Protein AF-A0AAW0RKE0-F1 (afdb_monomer_lite)

Sequence (254 aa):
MTSTDDSATVDQRVCREYVSRDTPQGNPFRNLLPQAGTHPLLQITIVATSASHMSHLLRLPLCRSGHDNGGSAASGSERGQRAYRHALAAKHKALGMMRNAVVNIHPDDCGAVLASVFFLVDLELMERGRASWKAHLKGAGRILSLFQPTLASAGPLADYLSADYLIYAIMASVFMASPAFDTDSFFRPSPFSRTLKRAAAHSHICCPPDILSVLLAAATLSNTPGDSSDNEQIIAAASTLFESAHTFDVDAWA

pLDDT: mean 72.35, std 13.67, range [28.91, 94.44]

Foldseek 3Di:
DPPPVLLCLCVVPVQVLFWQDDDPPPRVVNVCSVVLVVDVLLVLLSLLLSLLVLLVLLPDPVNVPPDDPDDPNVNSNVSSVVSNVSNVVSLVVSVVVLVVCLVPPDLVCLLSSLSSLQSNLVCLVRPDDDDPSLVSLVVSVVSVLSCVVVLVVNPPSSLSSLLQNLLVVLVVLLVDLEPPDPCCSVCVPPCPLVSLVSSCNTGSVNDHSQLSVLSNQLSVLSNPPDDPVCVVVSVVSNVVSVVSVVPDDPPVVD

Radius of gyration: 20.3 Å; chains: 1; bounding box: 44×50×54 Å

Organism: NCBI:txid1069075

Secondary structure (DSSP, 8-state):
--HHHHHHHIIIIIHHHT-SS--TTT-TTTTHHHHHTT-HHHHHHHHHHHHHHHHHHHH-SGGGSS--SS--HHHHHHHHHHHHHHHHHHHHHHHHHHHHHHHS--GGGHHHHHHHHHHHHHHHHHS--TTTHHHHHHHHHHHHHHTHHHHTTSTHHHHHHHHHHHHHHHHHHHT-SS----GGGTS-STTHHHHHHHHHHH-TT---HHHHHHHHHHHHHHTS---TT-HHHHHHHHHHHHHHHHT--HHHH-

InterPro domains:
  IPR021858 Fungal transcription factor [PF11951] (23-231)

Structure (mmCIF, N/CA/C/O backbone):
data_AF-A0AAW0RKE0-F1
#
_entry.id   AF-A0AAW0RKE0-F1
#
loop_
_atom_site.group_PDB
_atom_site.id
_atom_site.type_symbol
_atom_site.label_atom_id
_atom_site.label_alt_id
_atom_site.label_comp_id
_atom_site.label_asym_id
_atom_site.label_entity_id
_atom_site.label_seq_id
_atom_site.pdbx_PDB_ins_code
_atom_site.Cartn_x
_atom_site.Cartn_y
_atom_site.Cartn_z
_atom_site.occupancy
_atom_site.B_iso_or_equiv
_atom_site.auth_seq_id
_atom_site.auth_comp_id
_atom_site.auth_asym_id
_atom_site.auth_atom_id
_atom_site.pdbx_PDB_model_num
ATOM 1 N N . MET A 1 1 ? 20.787 -13.208 -21.656 1.00 28.91 1 MET A N 1
ATOM 2 C CA . MET A 1 1 ? 19.715 -14.211 -21.445 1.00 28.91 1 MET A CA 1
ATOM 3 C C . MET A 1 1 ? 19.203 -14.170 -19.998 1.00 28.91 1 MET A C 1
ATOM 5 O O . MET A 1 1 ? 19.124 -15.202 -19.357 1.00 28.91 1 MET A O 1
ATOM 9 N N . THR A 1 2 ? 18.852 -12.992 -19.469 1.00 35.56 2 THR A N 1
ATOM 10 C CA . THR A 1 2 ? 18.399 -12.810 -18.067 1.00 35.56 2 THR A CA 1
ATOM 11 C C . THR A 1 2 ? 17.027 -12.134 -17.953 1.00 35.56 2 THR A C 1
ATOM 13 O O . THR A 1 2 ? 16.457 -12.085 -16.877 1.00 35.56 2 THR A O 1
ATOM 16 N N . SER A 1 3 ? 16.460 -11.641 -19.061 1.00 38.94 3 SER A N 1
ATOM 17 C CA . SER A 1 3 ? 15.255 -10.797 -19.036 1.00 38.94 3 SER A CA 1
ATOM 18 C C . SER A 1 3 ? 13.936 -11.556 -18.833 1.00 38.94 3 SER A C 1
ATOM 20 O O . SER A 1 3 ? 12.942 -10.942 -18.462 1.00 38.94 3 SER A O 1
ATOM 22 N N . THR A 1 4 ? 13.890 -12.859 -19.116 1.00 37.94 4 THR A N 1
ATOM 23 C CA . THR A 1 4 ? 12.648 -13.653 -19.072 1.00 37.94 4 THR A CA 1
ATOM 24 C C . THR A 1 4 ? 12.327 -14.190 -17.677 1.00 37.94 4 THR A C 1
ATOM 26 O O . THR A 1 4 ? 11.156 -14.333 -17.344 1.00 37.94 4 THR A O 1
ATOM 29 N N . ASP A 1 5 ? 13.348 -14.438 -16.854 1.00 42.97 5 ASP A N 1
ATOM 30 C CA . ASP A 1 5 ? 13.198 -15.022 -15.512 1.00 42.97 5 ASP A CA 1
ATOM 31 C C . ASP A 1 5 ? 12.756 -13.965 -14.475 1.00 42.97 5 ASP A C 1
ATOM 33 O O . ASP A 1 5 ? 11.882 -14.204 -13.636 1.00 42.97 5 ASP A O 1
ATOM 37 N N . ASP A 1 6 ? 13.267 -12.735 -14.613 1.00 47.38 6 ASP A N 1
ATOM 38 C CA . ASP A 1 6 ? 12.856 -11.586 -13.796 1.00 47.38 6 ASP A CA 1
ATOM 39 C C . ASP A 1 6 ? 11.402 -11.172 -14.092 1.00 47.38 6 ASP A C 1
ATOM 41 O O . ASP A 1 6 ? 10.630 -10.885 -13.182 1.00 47.38 6 ASP A O 1
ATOM 45 N N . SER A 1 7 ? 10.970 -11.206 -15.359 1.00 49.62 7 SER A N 1
ATOM 46 C CA . SER A 1 7 ? 9.577 -10.886 -15.711 1.00 49.62 7 SER A CA 1
ATOM 47 C C . SER A 1 7 ? 8.587 -11.930 -15.185 1.00 49.62 7 SER A C 1
ATOM 49 O O . SER A 1 7 ? 7.481 -11.572 -14.781 1.00 49.62 7 SER A O 1
ATOM 51 N N . ALA A 1 8 ? 8.968 -13.212 -15.187 1.00 51.50 8 ALA A N 1
ATOM 52 C CA . ALA A 1 8 ? 8.125 -14.298 -14.694 1.00 51.50 8 ALA A CA 1
ATOM 53 C C . ALA A 1 8 ? 7.968 -14.253 -13.167 1.00 51.50 8 ALA A C 1
ATOM 55 O O . ALA A 1 8 ? 6.880 -14.502 -12.649 1.00 51.50 8 ALA A O 1
ATOM 56 N N . THR A 1 9 ? 9.026 -13.888 -12.439 1.00 58.91 9 THR A N 1
ATOM 57 C CA . THR A 1 9 ? 8.982 -13.750 -10.976 1.00 58.91 9 THR A CA 1
ATOM 58 C C . THR A 1 9 ? 8.165 -12.542 -10.516 1.00 58.91 9 THR A C 1
ATOM 60 O O . THR A 1 9 ? 7.436 -12.662 -9.528 1.00 58.91 9 THR A O 1
ATOM 63 N N . VAL A 1 10 ? 8.205 -11.417 -11.238 1.00 58.25 10 VAL A N 1
ATOM 64 C CA . VAL A 1 10 ? 7.356 -10.249 -10.940 1.00 58.25 10 VAL A CA 1
ATOM 65 C C . VAL A 1 10 ? 5.875 -10.555 -11.206 1.00 58.25 10 VAL A C 1
ATOM 67 O O . VAL A 1 10 ? 5.047 -10.322 -10.325 1.00 58.25 10 VAL A O 1
ATOM 70 N N . ASP A 1 11 ? 5.531 -11.133 -12.363 1.00 64.44 11 ASP A N 1
ATOM 71 C CA . ASP A 1 11 ? 4.136 -11.474 -12.697 1.00 64.44 11 ASP A CA 1
ATOM 72 C C . ASP A 1 11 ? 3.543 -12.543 -11.760 1.00 64.44 11 ASP A C 1
ATOM 74 O O . ASP A 1 11 ? 2.393 -12.437 -11.331 1.00 64.44 11 ASP A O 1
ATOM 78 N N . GLN A 1 12 ? 4.323 -13.570 -11.400 1.00 64.25 12 GLN A N 1
ATOM 79 C CA . GLN A 1 12 ? 3.821 -14.684 -10.588 1.00 64.25 12 GLN A CA 1
ATOM 80 C C . GLN A 1 12 ? 3.770 -14.411 -9.085 1.00 64.25 12 GLN A C 1
ATOM 82 O O . GLN A 1 12 ? 3.053 -15.132 -8.386 1.00 64.25 12 GLN A O 1
ATOM 87 N N . ARG A 1 13 ? 4.533 -13.439 -8.571 1.00 67.81 13 ARG A N 1
ATOM 88 C CA . ARG A 1 13 ? 4.627 -13.174 -7.124 1.00 67.81 13 ARG A CA 1
ATOM 89 C C . ARG A 1 13 ? 4.207 -11.756 -6.781 1.00 67.81 13 ARG A C 1
ATOM 91 O O . ARG A 1 13 ? 3.167 -11.573 -6.163 1.00 67.81 13 ARG A O 1
ATOM 98 N N . VAL A 1 14 ? 4.944 -10.769 -7.278 1.00 66.19 14 VAL A N 1
ATOM 99 C CA . VAL A 1 14 ? 4.760 -9.360 -6.906 1.00 66.19 14 VAL A CA 1
ATOM 100 C C . VAL A 1 14 ? 3.370 -8.867 -7.304 1.00 66.19 14 VAL A C 1
ATOM 102 O O . VAL A 1 14 ? 2.637 -8.360 -6.467 1.00 66.19 14 VAL A O 1
ATOM 105 N N . CYS A 1 15 ? 2.936 -9.092 -8.548 1.00 71.06 15 CYS A N 1
ATOM 106 C CA . CYS A 1 15 ? 1.599 -8.669 -8.977 1.00 71.06 15 CYS A CA 1
ATOM 107 C C . CYS A 1 15 ? 0.467 -9.351 -8.195 1.00 71.06 15 CYS A C 1
ATOM 109 O O . CYS A 1 15 ? -0.599 -8.758 -8.045 1.00 71.06 15 CYS A O 1
ATOM 111 N N . ARG A 1 16 ? 0.672 -10.579 -7.701 1.00 71.75 16 ARG A N 1
ATOM 112 C CA . ARG A 1 16 ? -0.332 -11.306 -6.910 1.00 71.75 16 ARG A CA 1
ATOM 113 C C . ARG A 1 16 ? -0.435 -10.803 -5.479 1.00 71.75 16 ARG A C 1
ATOM 115 O O . ARG A 1 16 ? -1.525 -10.796 -4.930 1.00 71.75 16 ARG A O 1
ATOM 122 N N . GLU A 1 17 ? 0.683 -10.389 -4.896 1.00 71.19 17 GLU A N 1
ATOM 123 C CA . GLU A 1 17 ? 0.748 -9.906 -3.515 1.00 71.19 17 GLU A CA 1
ATOM 124 C C . GLU A 1 17 ? 0.044 -8.554 -3.327 1.00 71.19 17 GLU A C 1
ATOM 126 O O . GLU A 1 17 ? -0.364 -8.237 -2.217 1.00 71.19 17 GLU A O 1
ATOM 131 N N . TYR A 1 18 ? -0.167 -7.794 -4.408 1.00 67.75 18 TYR A N 1
ATOM 132 C CA . TYR A 1 18 ? -0.823 -6.481 -4.371 1.00 67.75 18 TYR A CA 1
ATOM 133 C C . TYR A 1 18 ? -2.331 -6.491 -4.638 1.00 67.75 18 TYR A C 1
ATOM 135 O O . TYR A 1 18 ? -2.949 -5.430 -4.712 1.00 67.75 18 TYR A O 1
ATOM 143 N N . VAL A 1 19 ? -2.954 -7.662 -4.781 1.00 67.81 19 VAL A N 1
ATOM 144 C CA . VAL A 1 19 ? -4.406 -7.774 -4.976 1.00 67.81 19 VAL A CA 1
ATOM 145 C C . VAL A 1 19 ? -5.002 -8.800 -4.021 1.00 67.81 19 VAL A C 1
ATOM 147 O O . VAL A 1 19 ? -4.456 -9.881 -3.837 1.00 67.81 19 VAL A O 1
ATOM 150 N N . SER A 1 20 ? -6.172 -8.497 -3.456 1.00 64.31 20 SER A N 1
ATOM 151 C CA . SER A 1 20 ? -6.922 -9.438 -2.610 1.00 64.31 20 SER A CA 1
ATOM 152 C C . SER A 1 20 ? -7.428 -10.663 -3.386 1.00 64.31 20 SER A C 1
ATOM 154 O O . SER A 1 20 ? -7.464 -11.773 -2.857 1.00 64.31 20 SER A O 1
ATOM 156 N N . ARG A 1 21 ? -7.811 -10.480 -4.659 1.00 67.25 21 ARG A N 1
ATOM 157 C CA . ARG A 1 21 ? -8.231 -11.548 -5.581 1.00 67.25 21 ARG A CA 1
ATOM 158 C C . ARG A 1 21 ? -7.557 -11.369 -6.944 1.00 67.25 21 ARG A C 1
ATOM 160 O O . ARG A 1 21 ? -7.921 -10.478 -7.711 1.00 67.25 21 ARG A O 1
ATOM 167 N N . ASP A 1 22 ? -6.590 -12.232 -7.263 1.00 70.31 22 ASP A N 1
ATOM 168 C CA . ASP A 1 22 ? -5.904 -12.219 -8.563 1.00 70.31 22 ASP A CA 1
ATOM 169 C C . ASP A 1 22 ? -6.799 -12.845 -9.641 1.00 70.31 22 ASP A C 1
ATOM 171 O O . ASP A 1 22 ? -6.992 -14.060 -9.690 1.00 70.31 22 ASP A O 1
ATOM 175 N N . THR A 1 23 ? -7.351 -12.006 -10.518 1.00 68.69 23 THR A N 1
ATOM 176 C CA . THR A 1 23 ? -8.055 -12.448 -11.727 1.00 68.69 23 THR A CA 1
ATOM 177 C C . THR A 1 23 ? -7.304 -11.957 -12.968 1.00 68.69 23 THR A C 1
ATOM 179 O O . THR A 1 23 ? -6.781 -10.839 -12.951 1.00 68.69 23 THR A O 1
ATOM 182 N N . PRO A 1 24 ? -7.264 -12.733 -14.073 1.00 65.25 24 PRO A N 1
ATOM 183 C CA . PRO A 1 24 ? -6.444 -12.403 -15.245 1.00 65.25 24 PRO A CA 1
ATOM 184 C C . PRO A 1 24 ? -6.710 -11.021 -15.860 1.00 65.25 24 PRO A C 1
ATOM 186 O O . PRO A 1 24 ? -5.809 -10.436 -16.447 1.00 65.25 24 PRO A O 1
ATOM 189 N N . GLN A 1 25 ? -7.935 -10.500 -15.730 1.00 62.12 25 GLN A N 1
ATOM 190 C CA . GLN A 1 25 ? -8.347 -9.193 -16.264 1.00 62.12 25 GLN A CA 1
ATOM 191 C C . GLN A 1 25 ? -8.567 -8.127 -15.176 1.00 62.12 25 GLN A C 1
ATOM 193 O O . GLN A 1 25 ? -8.749 -6.958 -15.501 1.00 62.12 25 GLN A O 1
ATOM 198 N N . GLY A 1 26 ? -8.563 -8.512 -13.895 1.00 64.19 26 GLY A N 1
ATOM 199 C CA . GLY A 1 26 ? -8.858 -7.615 -12.775 1.00 64.19 26 GLY A CA 1
ATOM 200 C C . GLY A 1 26 ? -7.631 -7.139 -12.003 1.00 64.19 26 GLY A C 1
ATOM 201 O O . GLY A 1 26 ? -7.780 -6.296 -11.128 1.00 64.19 26 GLY A O 1
ATOM 202 N N . ASN A 1 27 ? -6.433 -7.652 -12.304 1.00 71.81 27 ASN A N 1
ATOM 203 C CA . ASN A 1 27 ? -5.201 -7.227 -11.644 1.00 71.81 27 ASN A CA 1
ATOM 204 C C . ASN A 1 27 ? -4.557 -6.035 -12.386 1.00 71.81 27 ASN A C 1
ATOM 206 O O . ASN A 1 27 ? -3.913 -6.236 -13.423 1.00 71.81 27 ASN A O 1
ATOM 210 N N . PRO A 1 28 ? -4.674 -4.795 -11.872 1.00 69.19 28 PRO A N 1
ATOM 211 C CA . PRO A 1 28 ? -4.128 -3.621 -12.546 1.00 69.19 28 PRO A CA 1
ATOM 212 C C . PRO A 1 28 ? -2.594 -3.613 -12.579 1.00 69.19 28 PRO A C 1
ATOM 214 O O . PRO A 1 28 ? -2.017 -2.975 -13.457 1.00 69.19 28 PRO A O 1
ATOM 217 N N . PHE A 1 29 ? -1.921 -4.344 -11.684 1.00 70.94 29 PHE A N 1
ATOM 218 C CA . PHE A 1 29 ? -0.459 -4.390 -11.622 1.00 70.94 29 PHE A CA 1
ATOM 219 C C . PHE A 1 29 ? 0.149 -5.171 -12.787 1.00 70.94 29 PHE A C 1
ATOM 221 O O . PHE A 1 29 ? 1.253 -4.849 -13.224 1.00 70.94 29 PHE A O 1
ATOM 228 N N . ARG A 1 30 ? -0.584 -6.133 -13.365 1.00 75.69 30 ARG A N 1
ATOM 229 C CA . ARG A 1 30 ? -0.147 -6.851 -14.576 1.00 75.69 30 ARG A CA 1
ATOM 230 C C . ARG A 1 30 ? -0.055 -5.921 -15.789 1.00 75.69 30 ARG A C 1
ATOM 232 O O . ARG A 1 30 ? 0.843 -6.072 -16.613 1.00 75.69 30 ARG A O 1
ATOM 239 N N . ASN A 1 31 ? -0.908 -4.895 -15.853 1.00 73.19 31 ASN A N 1
ATOM 240 C CA . ASN A 1 31 ? -0.871 -3.881 -16.914 1.00 73.19 31 ASN A CA 1
ATOM 241 C C . ASN A 1 31 ? 0.342 -2.940 -16.802 1.00 73.19 31 ASN A C 1
ATOM 243 O O . ASN A 1 31 ? 0.676 -2.252 -17.767 1.00 73.19 31 ASN A O 1
ATOM 247 N N . LEU A 1 32 ? 1.019 -2.922 -15.648 1.00 71.69 32 LEU A N 1
ATOM 248 C CA . LEU A 1 32 ? 2.228 -2.129 -15.421 1.00 71.69 32 LEU A CA 1
ATOM 249 C C . LEU A 1 32 ? 3.492 -2.826 -15.936 1.00 71.69 32 LEU A C 1
ATOM 251 O O . LEU A 1 32 ? 4.480 -2.150 -16.213 1.00 71.69 32 LEU A O 1
ATOM 255 N N . LEU A 1 33 ? 3.481 -4.154 -16.106 1.00 73.88 33 LEU A N 1
ATOM 256 C CA . LEU A 1 33 ? 4.666 -4.906 -16.540 1.00 73.88 33 LEU A CA 1
ATOM 257 C C . LEU A 1 33 ? 5.129 -4.544 -17.957 1.00 73.88 33 LEU A C 1
ATOM 259 O O . LEU A 1 33 ? 6.322 -4.286 -18.125 1.00 73.88 33 LEU A O 1
ATOM 263 N N . PRO A 1 34 ? 4.241 -4.429 -18.967 1.00 73.38 34 PRO A N 1
ATOM 264 C CA . PRO A 1 34 ? 4.654 -3.960 -20.288 1.00 73.38 34 PRO A CA 1
ATOM 265 C C . PRO A 1 34 ? 5.210 -2.528 -20.252 1.00 73.38 34 PRO A C 1
ATOM 267 O O . PRO A 1 34 ? 6.162 -2.218 -20.963 1.00 73.38 34 PRO A O 1
ATOM 270 N N . GLN A 1 35 ? 4.661 -1.672 -19.381 1.00 70.62 35 GLN A N 1
ATOM 271 C CA . GLN A 1 35 ? 5.087 -0.275 -19.215 1.00 70.62 35 GLN A CA 1
ATOM 272 C C . GLN A 1 35 ? 6.437 -0.158 -18.491 1.00 70.62 35 GLN A C 1
ATOM 274 O O . GLN A 1 35 ? 7.211 0.765 -18.736 1.00 70.62 35 GLN A O 1
ATOM 279 N N . ALA A 1 36 ? 6.778 -1.111 -17.624 1.00 73.88 36 ALA A N 1
ATOM 280 C CA . ALA A 1 36 ? 8.079 -1.144 -16.963 1.00 73.88 36 ALA A CA 1
ATOM 281 C C . ALA A 1 36 ? 9.238 -1.296 -17.964 1.00 73.88 36 ALA A C 1
ATOM 283 O O . ALA A 1 36 ? 10.344 -0.843 -17.689 1.00 73.88 36 ALA A O 1
ATOM 284 N N . GLY A 1 37 ? 8.993 -1.887 -19.139 1.00 73.56 37 GLY A N 1
ATOM 285 C CA . GLY A 1 37 ? 9.987 -1.967 -20.212 1.00 73.56 37 GLY A CA 1
ATOM 286 C C . GLY A 1 37 ? 10.324 -0.614 -20.850 1.00 73.56 37 GLY A C 1
ATOM 287 O O . GLY A 1 37 ? 11.416 -0.457 -21.392 1.00 73.56 37 GLY A O 1
ATOM 288 N N . THR A 1 38 ? 9.417 0.365 -20.773 1.00 80.94 38 THR A N 1
ATOM 289 C CA . THR A 1 38 ? 9.553 1.683 -21.417 1.00 80.94 38 THR A CA 1
ATOM 290 C C . THR A 1 38 ? 9.800 2.822 -20.433 1.00 80.94 38 THR A C 1
ATOM 292 O O . THR A 1 38 ? 10.366 3.837 -20.832 1.00 80.94 38 THR A O 1
ATOM 295 N N . HIS A 1 39 ? 9.438 2.664 -19.154 1.00 85.38 39 HIS A N 1
ATOM 296 C CA . HIS A 1 39 ? 9.607 3.693 -18.122 1.00 85.38 39 HIS A CA 1
ATOM 297 C C . HIS A 1 39 ? 10.675 3.292 -17.087 1.00 85.38 39 HIS A C 1
ATOM 299 O O . HIS A 1 39 ? 10.390 2.519 -16.166 1.00 85.38 39 HIS A O 1
ATOM 305 N N . PRO A 1 40 ? 11.892 3.871 -17.153 1.00 89.38 40 PRO A N 1
ATOM 306 C CA . PRO A 1 40 ? 13.001 3.508 -16.269 1.00 89.38 40 PRO A CA 1
ATOM 307 C C . PRO A 1 40 ? 12.711 3.679 -14.771 1.00 89.38 40 PRO A C 1
ATOM 309 O O . PRO A 1 40 ? 13.243 2.927 -13.955 1.00 89.38 40 PRO A O 1
ATOM 312 N N . LEU A 1 41 ? 11.887 4.668 -14.397 1.00 90.31 41 LEU A N 1
ATOM 313 C CA . LEU A 1 41 ? 11.477 4.899 -13.007 1.00 90.31 41 LEU A CA 1
ATOM 314 C C . LEU A 1 41 ? 10.598 3.752 -12.486 1.00 90.31 41 LEU A C 1
ATOM 316 O O . LEU A 1 41 ? 10.849 3.225 -11.403 1.00 90.31 41 LEU A O 1
ATOM 320 N N . LEU A 1 42 ? 9.614 3.331 -13.280 1.00 87.81 42 LEU A N 1
ATOM 321 C CA . LEU A 1 42 ? 8.741 2.212 -12.937 1.00 87.81 42 LEU A CA 1
ATOM 322 C C . LEU A 1 42 ? 9.537 0.913 -12.847 1.00 87.81 42 LEU A C 1
ATOM 324 O O . LEU A 1 42 ? 9.414 0.180 -11.868 1.00 87.81 42 LEU A O 1
ATOM 328 N N . GLN A 1 43 ? 10.434 0.686 -13.807 1.00 89.38 43 GLN A N 1
ATOM 329 C CA . GLN A 1 43 ? 11.314 -0.476 -13.819 1.00 89.38 43 GLN A CA 1
ATOM 330 C C . GLN A 1 43 ? 12.145 -0.589 -12.539 1.00 89.38 43 GLN A C 1
ATOM 332 O O . GLN A 1 43 ? 12.128 -1.622 -11.870 1.00 89.38 43 GLN A O 1
ATOM 337 N N . ILE A 1 44 ? 12.880 0.471 -12.181 1.00 90.75 44 ILE A N 1
ATOM 338 C CA . ILE A 1 44 ? 13.775 0.422 -11.021 1.00 90.75 44 ILE A CA 1
ATOM 339 C C . ILE A 1 44 ? 12.996 0.301 -9.710 1.00 90.75 44 ILE A C 1
ATOM 341 O O . ILE A 1 44 ? 13.485 -0.315 -8.764 1.00 90.75 44 ILE A O 1
ATOM 345 N N . THR A 1 45 ? 11.776 0.839 -9.665 1.00 89.94 45 THR A N 1
ATOM 346 C CA . THR A 1 45 ? 10.913 0.723 -8.490 1.00 89.94 45 THR A CA 1
ATOM 347 C C . THR A 1 45 ? 10.381 -0.700 -8.333 1.00 89.94 45 THR A C 1
ATOM 349 O O . THR A 1 45 ? 10.495 -1.262 -7.248 1.00 89.94 45 THR A O 1
ATOM 352 N N . ILE A 1 46 ? 9.921 -1.339 -9.415 1.00 87.25 46 ILE A N 1
ATOM 353 C CA . ILE A 1 46 ? 9.529 -2.759 -9.401 1.00 87.25 46 ILE A CA 1
ATOM 354 C C . ILE A 1 46 ? 10.700 -3.643 -8.960 1.00 87.25 46 ILE A C 1
ATOM 356 O O . ILE A 1 46 ? 10.511 -4.553 -8.153 1.00 87.25 46 ILE A O 1
ATOM 360 N N . VAL A 1 47 ? 11.924 -3.366 -9.425 1.00 89.44 47 VAL A N 1
ATOM 361 C CA . VAL A 1 47 ? 13.129 -4.088 -8.979 1.00 89.44 47 VAL A CA 1
ATOM 362 C C . VAL A 1 47 ? 13.363 -3.906 -7.478 1.00 89.44 47 VAL A C 1
ATOM 364 O O . VAL A 1 47 ? 13.650 -4.884 -6.787 1.00 89.44 47 VAL A O 1
ATOM 367 N N . ALA A 1 48 ? 13.226 -2.682 -6.958 1.00 90.50 48 ALA A N 1
ATOM 368 C CA . ALA A 1 48 ? 13.370 -2.407 -5.529 1.00 90.50 48 ALA A CA 1
ATOM 369 C C . ALA A 1 48 ? 12.353 -3.204 -4.699 1.00 90.50 48 ALA A C 1
ATOM 371 O O . ALA A 1 48 ? 12.741 -3.902 -3.761 1.00 90.50 48 ALA A O 1
ATOM 372 N N . THR A 1 49 ? 11.082 -3.168 -5.102 1.00 86.50 49 THR A N 1
ATOM 373 C CA . THR A 1 49 ? 9.976 -3.911 -4.488 1.00 86.50 49 THR A CA 1
ATOM 374 C C . THR A 1 49 ? 10.231 -5.413 -4.499 1.00 86.50 49 THR A C 1
ATOM 376 O O . THR A 1 49 ? 10.247 -6.053 -3.449 1.00 86.50 49 THR A O 1
ATOM 379 N N . SER A 1 50 ? 10.541 -5.970 -5.667 1.00 85.06 50 SER A N 1
ATOM 380 C CA . SER A 1 50 ? 10.786 -7.406 -5.847 1.00 85.06 50 SER A CA 1
ATOM 381 C C . SER A 1 50 ? 11.964 -7.900 -5.005 1.00 85.06 50 SER A C 1
ATOM 383 O O . SER A 1 50 ? 11.890 -8.949 -4.362 1.00 85.06 50 SER A O 1
ATOM 385 N N . ALA A 1 51 ? 13.061 -7.137 -4.973 1.00 87.88 51 ALA A N 1
ATOM 386 C CA . ALA A 1 51 ? 14.236 -7.474 -4.179 1.00 87.88 51 ALA A CA 1
ATOM 387 C C . ALA A 1 51 ? 13.957 -7.391 -2.668 1.00 87.88 51 ALA A C 1
ATOM 389 O O . ALA A 1 51 ? 14.489 -8.205 -1.907 1.00 87.88 51 ALA A O 1
ATOM 390 N N . SER A 1 52 ? 13.114 -6.449 -2.231 1.00 86.19 52 SER A N 1
ATOM 391 C CA . SER A 1 52 ? 12.726 -6.307 -0.824 1.00 86.19 52 SER A CA 1
ATOM 392 C C . SER A 1 52 ? 11.868 -7.489 -0.365 1.00 86.19 52 SER A C 1
ATOM 394 O O . SER A 1 52 ? 12.238 -8.171 0.597 1.00 86.19 52 SER A O 1
ATOM 396 N N . HIS A 1 53 ? 10.833 -7.844 -1.136 1.00 82.75 53 HIS A N 1
ATOM 397 C CA . HIS A 1 53 ? 10.020 -9.054 -0.937 1.00 82.75 53 HIS A CA 1
ATOM 398 C C . HIS A 1 53 ? 10.869 -10.318 -0.865 1.00 82.75 53 HIS A C 1
ATOM 400 O O . HIS A 1 53 ? 10.794 -11.087 0.096 1.00 82.75 53 HIS A O 1
ATOM 406 N N . MET A 1 54 ? 11.763 -10.504 -1.837 1.00 82.75 54 MET A N 1
ATOM 407 C CA . MET A 1 54 ? 12.674 -11.646 -1.855 1.00 82.75 54 MET A CA 1
ATOM 408 C C . MET A 1 54 ? 13.570 -11.683 -0.612 1.00 82.75 54 MET A C 1
ATOM 410 O O . MET A 1 54 ? 13.824 -12.757 -0.064 1.00 82.75 54 MET A O 1
ATOM 414 N N . SER A 1 55 ? 14.025 -10.526 -0.125 1.00 85.56 55 SER A N 1
ATOM 415 C CA . SER A 1 55 ? 14.824 -10.449 1.098 1.00 85.56 55 SER A CA 1
ATOM 416 C C . SER A 1 55 ? 14.048 -10.893 2.340 1.00 85.56 55 SER A C 1
ATOM 418 O O . SER A 1 55 ? 14.614 -11.578 3.194 1.00 85.56 55 SER A O 1
ATOM 420 N N . HIS A 1 56 ? 12.759 -10.553 2.427 1.00 79.94 56 HIS A N 1
ATOM 421 C CA . HIS A 1 56 ? 11.885 -10.950 3.528 1.00 79.94 56 HIS A CA 1
ATOM 422 C C . HIS A 1 56 ? 11.576 -12.447 3.472 1.00 79.94 56 HIS A C 1
ATOM 424 O O . HIS A 1 56 ? 11.799 -13.149 4.460 1.00 79.94 56 HIS A O 1
ATOM 430 N N . LEU A 1 57 ? 11.188 -12.962 2.303 1.00 79.38 57 LEU A N 1
ATOM 431 C CA . LEU A 1 57 ? 10.903 -14.385 2.095 1.00 79.38 57 LEU A CA 1
ATOM 432 C C . LEU A 1 57 ? 12.099 -15.279 2.449 1.00 79.38 57 LEU A C 1
ATOM 434 O O . LEU A 1 57 ? 11.949 -16.265 3.165 1.00 79.38 57 LEU A O 1
ATOM 438 N N . LEU A 1 58 ? 13.305 -14.911 2.009 1.00 80.56 58 LEU A N 1
ATOM 439 C CA . LEU A 1 58 ? 14.525 -15.682 2.285 1.00 80.56 58 LEU A CA 1
ATOM 440 C C . LEU A 1 58 ? 14.954 -15.636 3.761 1.00 80.56 58 LEU A C 1
ATOM 442 O O . LEU A 1 58 ? 15.726 -16.485 4.213 1.00 80.56 58 LEU A O 1
ATOM 446 N N . ARG A 1 59 ? 14.470 -14.651 4.525 1.00 73.88 59 ARG A N 1
ATOM 447 C CA . ARG A 1 59 ? 14.748 -14.523 5.961 1.00 73.88 59 ARG A CA 1
ATOM 448 C C . ARG A 1 59 ? 13.735 -15.270 6.830 1.00 73.88 59 ARG A C 1
ATOM 450 O O . ARG A 1 59 ? 14.112 -15.655 7.940 1.00 73.88 59 ARG A O 1
ATOM 457 N N . LEU A 1 60 ? 12.517 -15.528 6.342 1.00 71.06 60 LEU A N 1
ATOM 458 C CA . LEU A 1 60 ? 11.474 -16.237 7.089 1.00 71.06 60 LEU A CA 1
ATOM 459 C C . LEU A 1 60 ? 11.898 -17.679 7.447 1.00 71.06 60 LEU A C 1
ATOM 461 O O . LEU A 1 60 ? 12.466 -18.385 6.611 1.00 71.06 60 LEU A O 1
ATOM 465 N N . PRO A 1 61 ? 11.607 -18.159 8.673 1.00 59.41 61 PRO A N 1
ATOM 466 C CA . PRO A 1 61 ? 11.913 -19.535 9.073 1.00 59.41 61 PRO A CA 1
ATOM 467 C C . PRO A 1 61 ? 11.102 -20.591 8.306 1.00 59.41 61 PRO A C 1
ATOM 469 O O . PRO A 1 61 ? 11.606 -21.679 8.053 1.00 59.41 61 PRO A O 1
ATOM 472 N N . LEU A 1 62 ? 9.864 -20.267 7.913 1.00 55.09 62 LEU A N 1
ATOM 473 C CA . LEU A 1 62 ? 8.899 -21.210 7.327 1.00 55.09 62 LEU A CA 1
ATOM 474 C C . LEU A 1 62 ? 9.266 -21.655 5.902 1.00 55.09 62 LEU A C 1
ATOM 476 O O . LEU A 1 62 ? 9.056 -22.809 5.540 1.00 55.09 62 LEU A O 1
ATOM 480 N N . CYS A 1 63 ? 9.905 -20.786 5.113 1.00 49.88 63 CYS A N 1
ATOM 481 C CA . CYS A 1 63 ? 10.390 -21.122 3.770 1.00 49.88 63 CYS A CA 1
ATOM 482 C C . CYS A 1 63 ? 11.650 -22.008 3.779 1.00 49.88 63 CYS A C 1
ATOM 484 O O . CYS A 1 63 ? 12.142 -22.378 2.717 1.00 49.88 63 CYS A O 1
ATOM 486 N N . ARG A 1 64 ? 12.178 -22.361 4.960 1.00 51.88 64 ARG A N 1
ATOM 487 C CA . ARG A 1 64 ? 13.357 -23.229 5.121 1.00 51.88 64 ARG A CA 1
ATOM 488 C C . ARG A 1 64 ? 13.012 -24.721 5.174 1.00 51.88 64 ARG A C 1
ATOM 490 O O . ARG A 1 64 ? 13.922 -25.535 5.265 1.00 51.88 64 ARG A O 1
ATOM 497 N N . SER A 1 65 ? 11.724 -25.081 5.143 1.00 47.22 65 SER A N 1
ATOM 498 C CA . SER A 1 65 ? 11.265 -26.459 5.387 1.00 47.22 65 SER A CA 1
ATOM 499 C C . SER A 1 65 ? 10.965 -27.283 4.124 1.00 47.22 65 SER A C 1
ATOM 501 O O . SER A 1 65 ? 10.519 -28.422 4.241 1.00 47.22 65 SER A O 1
ATOM 503 N N . GLY A 1 66 ? 11.199 -26.757 2.921 1.00 49.53 66 GLY A N 1
ATOM 504 C CA . GLY A 1 66 ? 10.880 -27.453 1.673 1.00 49.53 66 GLY A CA 1
ATOM 505 C C . GLY A 1 66 ? 12.114 -27.777 0.839 1.00 49.53 66 GLY A C 1
ATOM 506 O O . GLY A 1 66 ? 12.489 -26.984 -0.010 1.00 49.53 66 GLY A O 1
ATOM 507 N N . HIS A 1 67 ? 12.688 -28.965 1.039 1.00 46.47 67 HIS A N 1
ATOM 508 C CA . HIS A 1 67 ? 13.428 -29.697 0.001 1.00 46.47 67 HIS A CA 1
ATOM 509 C C . HIS A 1 67 ? 14.750 -29.093 -0.535 1.00 46.47 67 HIS A C 1
ATOM 511 O O . HIS A 1 67 ? 15.086 -29.310 -1.697 1.00 46.47 67 HIS A O 1
ATOM 517 N N . ASP A 1 68 ? 15.559 -28.427 0.297 1.00 45.34 68 ASP A N 1
ATOM 518 C CA . ASP A 1 68 ? 16.968 -28.172 -0.049 1.00 45.34 68 ASP A CA 1
ATOM 519 C C . ASP A 1 68 ? 17.863 -29.268 0.539 1.00 45.34 68 ASP A C 1
ATOM 521 O O . ASP A 1 68 ? 18.350 -29.214 1.670 1.00 45.34 68 ASP A O 1
ATOM 525 N N . ASN A 1 69 ? 18.083 -30.290 -0.284 1.00 47.78 69 ASN A N 1
ATOM 526 C CA . ASN A 1 69 ? 19.115 -31.297 -0.103 1.00 47.78 69 ASN A CA 1
ATOM 527 C C . ASN A 1 69 ? 20.494 -30.608 -0.250 1.00 47.78 69 ASN A C 1
ATOM 529 O O . ASN A 1 69 ? 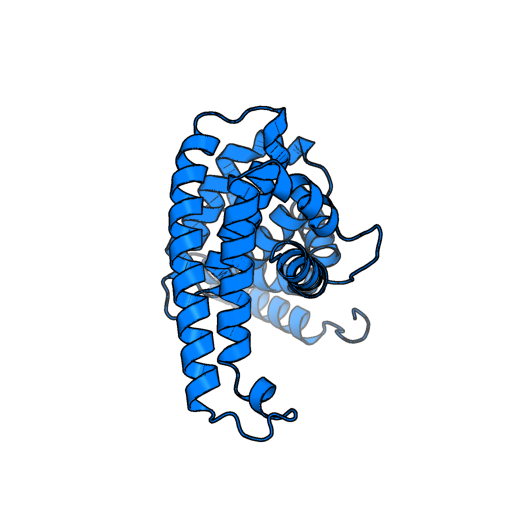21.030 -30.506 -1.350 1.00 47.78 69 ASN A O 1
ATOM 533 N N . GLY A 1 70 ? 21.042 -30.065 0.847 1.00 45.59 70 GLY A N 1
ATOM 534 C CA . GLY A 1 70 ? 22.447 -29.623 0.942 1.00 45.59 70 GLY A CA 1
ATOM 535 C C . GLY A 1 70 ? 22.731 -28.116 1.063 1.00 45.59 70 GLY A C 1
ATOM 536 O O . GLY A 1 70 ? 23.895 -27.737 1.187 1.00 45.59 70 GLY A O 1
ATOM 537 N N . GLY A 1 71 ? 21.725 -27.237 1.074 1.00 51.31 71 GLY A N 1
ATOM 538 C CA . GLY A 1 71 ? 21.926 -25.797 1.284 1.00 51.31 71 GLY A CA 1
ATOM 539 C C . GLY A 1 71 ? 21.941 -25.421 2.769 1.00 51.31 71 GLY A C 1
ATOM 540 O O . GLY A 1 71 ? 20.895 -25.396 3.407 1.00 51.31 71 GLY A O 1
ATOM 541 N N . SER A 1 72 ? 23.106 -25.093 3.343 1.00 55.69 72 SER A N 1
ATOM 542 C CA . SER A 1 72 ? 23.189 -24.606 4.73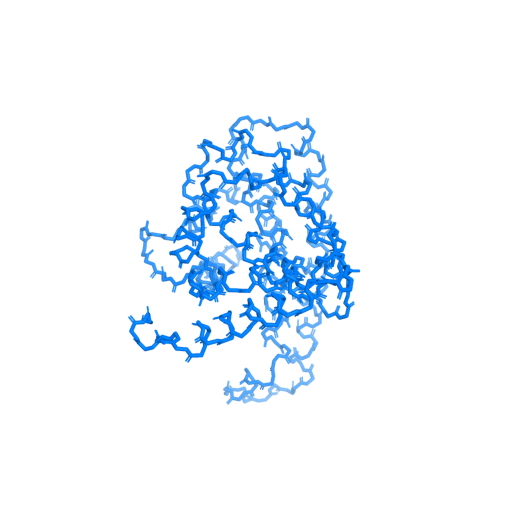4 1.00 55.69 72 SER A CA 1
ATOM 543 C C . SER A 1 72 ? 22.286 -23.379 4.939 1.00 55.69 72 SER A C 1
ATOM 545 O O . SER A 1 72 ? 22.267 -22.481 4.094 1.00 55.69 72 SER A O 1
ATOM 547 N N . ALA A 1 73 ? 21.588 -23.292 6.079 1.00 56.41 73 ALA A N 1
ATOM 548 C CA . ALA A 1 73 ? 20.766 -22.139 6.479 1.00 56.41 73 ALA A CA 1
ATOM 549 C C . ALA A 1 73 ? 21.534 -20.796 6.443 1.00 56.41 73 ALA A C 1
ATOM 551 O O . ALA A 1 73 ? 20.928 -19.730 6.300 1.00 56.41 73 ALA A O 1
ATOM 552 N N . ALA A 1 74 ? 22.869 -20.849 6.511 1.00 58.94 74 ALA A N 1
ATOM 553 C CA . ALA A 1 74 ? 23.755 -19.712 6.276 1.00 58.94 74 ALA A CA 1
ATOM 554 C C . ALA A 1 74 ? 23.609 -19.130 4.853 1.00 58.94 74 ALA A C 1
ATOM 556 O O . ALA A 1 74 ? 23.550 -17.912 4.696 1.00 58.94 74 ALA A O 1
ATOM 557 N N . SER A 1 75 ? 23.440 -19.975 3.829 1.00 67.44 75 SER A N 1
ATOM 558 C CA . SER A 1 75 ? 23.297 -19.546 2.429 1.00 67.44 75 SER A CA 1
ATOM 559 C C . SER A 1 75 ? 21.987 -18.791 2.168 1.00 67.44 75 SER A C 1
ATOM 561 O O . SER A 1 75 ? 21.977 -17.812 1.423 1.00 67.44 75 SER A O 1
ATOM 563 N N . GLY A 1 76 ? 20.885 -19.178 2.824 1.00 68.81 76 GLY A N 1
ATOM 564 C CA . GLY A 1 76 ? 19.602 -18.468 2.741 1.00 68.81 76 GLY A CA 1
ATOM 565 C C . GLY A 1 76 ? 19.671 -17.076 3.373 1.00 68.81 76 GLY A C 1
ATOM 566 O O . GLY A 1 76 ? 19.212 -16.098 2.781 1.00 68.81 76 GLY A O 1
ATOM 567 N N . SER A 1 77 ? 20.338 -16.967 4.527 1.00 74.62 77 SER A N 1
ATOM 568 C CA . SER A 1 77 ? 20.591 -15.688 5.203 1.00 74.62 77 SER A CA 1
ATOM 569 C C . SER A 1 77 ? 21.453 -14.746 4.353 1.00 74.62 77 SER A C 1
ATOM 571 O O . SER A 1 77 ? 21.116 -13.573 4.177 1.00 74.62 77 SER A O 1
ATOM 573 N N . GLU A 1 78 ? 22.525 -15.260 3.742 1.00 81.94 78 GLU A N 1
ATOM 574 C CA . GLU A 1 78 ? 23.393 -14.490 2.844 1.00 81.94 78 GLU A CA 1
ATOM 575 C C . GLU A 1 78 ? 22.671 -14.028 1.572 1.00 81.94 78 GLU A C 1
ATOM 577 O O . GLU A 1 78 ? 22.816 -12.872 1.160 1.00 81.94 78 GLU A O 1
ATOM 582 N N . ARG A 1 79 ? 21.858 -14.898 0.960 1.00 80.44 79 ARG A N 1
ATOM 583 C CA . ARG A 1 79 ? 21.020 -14.550 -0.200 1.00 80.44 79 ARG A CA 1
ATOM 584 C C . ARG A 1 79 ? 19.989 -13.483 0.162 1.00 80.44 79 ARG A C 1
ATOM 586 O O . ARG A 1 79 ? 19.861 -12.507 -0.573 1.00 80.44 79 ARG A O 1
ATOM 593 N N . GLY A 1 80 ? 19.327 -13.608 1.314 1.00 84.25 80 GLY A N 1
ATOM 594 C CA . GLY A 1 80 ? 18.404 -12.593 1.829 1.00 84.25 80 GLY A CA 1
ATOM 595 C C . GLY A 1 80 ? 19.099 -11.254 2.090 1.00 84.25 80 GLY A C 1
ATOM 596 O O . GLY A 1 80 ? 18.596 -10.201 1.703 1.00 84.25 80 GLY A O 1
ATOM 597 N N . GLN A 1 81 ? 20.305 -11.270 2.664 1.00 85.56 81 GLN A N 1
ATOM 598 C CA . GLN A 1 81 ? 21.105 -10.059 2.865 1.00 85.56 81 GLN A CA 1
ATOM 599 C C . GLN A 1 81 ? 21.520 -9.403 1.542 1.00 85.56 81 GLN A C 1
ATOM 601 O O . GLN A 1 81 ? 21.540 -8.174 1.440 1.00 85.56 81 GLN A O 1
ATOM 606 N N . ARG A 1 82 ? 21.858 -10.202 0.527 1.00 87.75 82 ARG A N 1
ATOM 607 C CA . ARG A 1 82 ? 22.189 -9.711 -0.814 1.00 87.75 82 ARG A CA 1
ATOM 608 C C . ARG A 1 82 ? 20.970 -9.078 -1.485 1.00 87.75 82 ARG A C 1
ATOM 610 O O . ARG A 1 82 ? 21.084 -7.955 -1.965 1.00 87.75 82 ARG A O 1
ATOM 617 N N . ALA A 1 83 ? 19.816 -9.744 -1.444 1.00 87.50 83 ALA A N 1
ATOM 618 C CA . ALA A 1 83 ? 18.550 -9.208 -1.945 1.00 87.50 83 ALA A CA 1
ATOM 619 C C . ALA A 1 83 ? 18.199 -7.871 -1.269 1.00 87.50 83 ALA A C 1
ATOM 621 O O . ALA A 1 83 ? 17.913 -6.896 -1.955 1.00 87.50 83 ALA A O 1
ATOM 622 N N . TYR A 1 84 ? 18.374 -7.773 0.052 1.00 88.38 84 TYR A N 1
ATOM 623 C CA . TYR A 1 84 ? 18.173 -6.524 0.792 1.00 88.38 84 TYR A CA 1
ATOM 624 C C . TYR A 1 84 ? 19.112 -5.392 0.331 1.00 88.38 84 TYR A C 1
ATOM 626 O O . TYR A 1 84 ? 18.690 -4.248 0.181 1.00 88.38 84 TYR A O 1
ATOM 634 N N . ARG A 1 85 ? 20.393 -5.682 0.050 1.00 90.75 85 ARG A N 1
ATOM 635 C CA . ARG A 1 85 ? 21.325 -4.677 -0.505 1.00 90.75 85 ARG A CA 1
ATOM 636 C C . ARG A 1 85 ? 20.904 -4.210 -1.901 1.00 90.75 85 ARG A C 1
ATOM 638 O O . ARG A 1 85 ? 20.996 -3.018 -2.183 1.00 90.75 85 ARG A O 1
ATOM 645 N N . HIS A 1 86 ? 20.441 -5.126 -2.753 1.00 91.31 86 HIS A N 1
ATOM 646 C CA . HIS A 1 86 ? 19.904 -4.775 -4.069 1.00 91.31 86 HIS A CA 1
ATOM 647 C C . HIS A 1 86 ? 18.641 -3.914 -3.954 1.00 91.31 86 HIS A C 1
ATOM 649 O O . HIS A 1 86 ? 18.548 -2.908 -4.655 1.00 91.31 86 HIS A O 1
ATOM 655 N N . ALA A 1 87 ? 17.737 -4.246 -3.027 1.00 90.56 87 ALA A N 1
ATOM 656 C CA . ALA A 1 87 ? 16.537 -3.463 -2.742 1.00 90.56 87 ALA A CA 1
ATOM 657 C C . ALA A 1 87 ? 16.886 -2.022 -2.348 1.00 90.56 87 ALA A C 1
ATOM 659 O O . ALA A 1 87 ? 16.408 -1.080 -2.976 1.00 90.56 87 ALA A O 1
ATOM 660 N N . LEU A 1 88 ? 17.808 -1.839 -1.395 1.00 90.19 88 LEU A N 1
ATOM 661 C CA . LEU A 1 88 ? 18.252 -0.510 -0.959 1.00 90.19 88 LEU A CA 1
ATOM 662 C C . LEU A 1 88 ? 18.891 0.305 -2.091 1.00 90.19 88 LEU A C 1
ATOM 664 O O . LEU A 1 88 ? 18.605 1.495 -2.232 1.00 90.19 88 LEU A O 1
ATOM 668 N N . ALA A 1 89 ? 19.750 -0.317 -2.903 1.00 93.81 89 ALA A N 1
ATOM 669 C CA . ALA A 1 89 ? 20.399 0.358 -4.025 1.00 93.81 89 ALA A CA 1
ATOM 670 C C . ALA A 1 89 ? 19.380 0.794 -5.092 1.00 93.81 89 ALA A C 1
ATOM 672 O O . ALA A 1 89 ? 19.424 1.931 -5.569 1.00 93.81 89 ALA A O 1
ATOM 673 N N . ALA A 1 90 ? 18.437 -0.088 -5.434 1.00 93.88 90 ALA A N 1
ATOM 674 C CA . ALA A 1 90 ? 17.370 0.205 -6.383 1.00 93.88 90 ALA A CA 1
ATOM 675 C C . ALA A 1 90 ? 16.420 1.288 -5.848 1.00 93.88 90 ALA A C 1
ATOM 677 O O . ALA A 1 90 ? 16.145 2.249 -6.561 1.00 93.88 90 ALA A O 1
ATOM 678 N N . LYS A 1 91 ? 16.012 1.210 -4.574 1.00 91.12 91 LYS A N 1
ATOM 679 C CA . LYS A 1 91 ? 15.182 2.219 -3.895 1.00 91.12 91 LYS A CA 1
ATOM 680 C C . LYS A 1 91 ? 15.845 3.593 -3.889 1.00 91.12 91 LYS A C 1
ATOM 682 O O . LYS A 1 91 ? 15.206 4.583 -4.234 1.00 91.12 91 LYS A O 1
ATOM 687 N N . HIS A 1 92 ? 17.135 3.673 -3.563 1.00 91.81 92 HIS A N 1
ATOM 688 C CA . HIS A 1 92 ? 17.868 4.941 -3.598 1.00 91.81 92 HIS A CA 1
ATOM 689 C C . HIS A 1 92 ? 17.873 5.560 -5.005 1.00 91.81 92 HIS A C 1
ATOM 691 O O . HIS A 1 92 ? 17.602 6.751 -5.165 1.00 91.81 92 HIS A O 1
ATOM 697 N N . LYS A 1 93 ? 18.118 4.742 -6.037 1.00 94.44 93 LYS A N 1
ATOM 698 C CA . LYS A 1 93 ? 18.062 5.182 -7.437 1.00 94.44 93 LYS A CA 1
ATOM 699 C C . LYS A 1 93 ? 16.651 5.626 -7.840 1.00 94.44 93 LYS A C 1
ATOM 701 O O . LYS A 1 93 ? 16.509 6.678 -8.460 1.00 94.44 93 LYS A O 1
ATOM 706 N N . ALA A 1 94 ? 15.625 4.872 -7.448 1.00 92.50 94 ALA A N 1
ATOM 707 C CA . ALA A 1 94 ? 14.222 5.192 -7.692 1.00 92.50 94 ALA A CA 1
ATOM 708 C C . ALA A 1 94 ? 13.837 6.545 -7.077 1.00 92.50 94 ALA A C 1
ATOM 710 O O . ALA A 1 94 ? 13.274 7.389 -7.767 1.00 92.50 94 ALA A O 1
ATOM 711 N N . LEU A 1 95 ? 14.222 6.805 -5.823 1.00 89.00 95 LEU A N 1
ATOM 712 C CA . LEU A 1 95 ? 13.987 8.090 -5.153 1.00 89.00 95 LEU A CA 1
ATOM 713 C C . LEU A 1 95 ? 14.690 9.255 -5.867 1.00 89.00 95 LEU A C 1
ATOM 715 O O . LEU A 1 95 ? 14.103 10.327 -6.029 1.00 89.00 95 LEU A O 1
ATOM 719 N N . GLY A 1 96 ? 15.922 9.044 -6.341 1.00 91.00 96 GLY A N 1
ATOM 720 C CA . GLY A 1 96 ? 16.645 10.035 -7.142 1.00 91.00 96 GLY A CA 1
ATOM 721 C C . GLY A 1 96 ? 15.924 10.380 -8.450 1.00 91.00 96 GLY A C 1
ATOM 722 O O . GLY A 1 96 ? 15.832 11.550 -8.815 1.00 91.00 96 GLY A O 1
ATOM 723 N N . MET A 1 97 ? 15.364 9.378 -9.128 1.00 91.00 97 MET A N 1
ATOM 724 C CA . MET A 1 97 ? 14.591 9.563 -10.361 1.00 91.00 97 MET A CA 1
ATOM 725 C C . MET A 1 97 ? 13.216 10.191 -10.093 1.00 91.00 97 MET A C 1
ATOM 727 O O . MET A 1 97 ? 12.804 11.093 -10.822 1.00 91.00 97 MET A O 1
ATOM 731 N N . MET A 1 98 ? 12.544 9.783 -9.013 1.00 88.00 98 MET A N 1
ATOM 732 C CA . MET A 1 98 ? 11.251 10.318 -8.583 1.00 88.00 98 MET A CA 1
ATOM 733 C C . MET A 1 98 ? 11.329 11.820 -8.304 1.00 88.00 98 MET A C 1
ATOM 735 O O . MET A 1 98 ? 10.442 12.567 -8.706 1.00 88.00 98 MET A O 1
ATOM 739 N N . ARG A 1 99 ? 12.425 12.293 -7.693 1.00 87.25 99 ARG A N 1
ATOM 740 C CA . ARG A 1 99 ? 12.658 13.729 -7.472 1.00 87.25 99 ARG A CA 1
ATOM 741 C C . ARG A 1 99 ? 12.533 14.542 -8.763 1.00 87.25 99 ARG A C 1
ATOM 743 O O . ARG A 1 99 ? 11.948 15.618 -8.739 1.00 87.25 99 ARG A O 1
ATOM 750 N N . ASN A 1 100 ? 13.071 14.037 -9.870 1.00 85.31 100 ASN A N 1
ATOM 751 C CA . ASN A 1 100 ? 13.007 14.721 -11.162 1.00 85.31 100 ASN A CA 1
ATOM 752 C C . ASN A 1 100 ? 11.625 14.580 -11.810 1.00 85.31 100 ASN A C 1
ATOM 754 O O . ASN A 1 100 ? 11.128 15.543 -12.390 1.00 85.31 100 ASN A O 1
ATOM 758 N N . ALA A 1 101 ? 11.003 13.404 -11.679 1.00 83.75 101 ALA A N 1
ATOM 759 C CA . ALA A 1 101 ? 9.676 13.126 -12.222 1.00 83.75 101 ALA A CA 1
ATOM 760 C C . ALA A 1 101 ? 8.593 14.012 -11.592 1.00 83.75 101 ALA A C 1
ATOM 762 O O . ALA A 1 101 ? 7.741 14.523 -12.303 1.00 83.75 101 ALA A O 1
ATOM 763 N N . VAL A 1 102 ? 8.664 14.262 -10.280 1.00 77.25 102 VAL A N 1
ATOM 764 C CA . VAL A 1 102 ? 7.725 15.140 -9.559 1.00 77.25 102 VAL A CA 1
ATOM 765 C C . VAL A 1 102 ? 7.825 16.600 -10.016 1.00 77.25 102 VAL A C 1
ATOM 767 O O . VAL A 1 102 ? 6.825 17.310 -10.017 1.00 77.25 102 VAL A O 1
ATOM 770 N N . VAL A 1 103 ? 9.017 17.062 -10.411 1.00 80.62 103 VAL A N 1
ATOM 771 C CA . VAL A 1 103 ? 9.218 18.437 -10.905 1.00 80.62 103 VAL A CA 1
ATOM 772 C C . VAL A 1 103 ? 8.704 18.597 -12.340 1.00 80.62 103 VAL A C 1
ATOM 774 O O . VAL A 1 103 ? 8.224 19.669 -12.691 1.00 80.62 103 VAL A O 1
ATOM 777 N N . ASN A 1 104 ? 8.781 17.542 -13.158 1.00 77.50 104 ASN A N 1
ATOM 778 C CA . ASN A 1 104 ? 8.457 17.575 -14.586 1.00 77.50 104 ASN A CA 1
ATOM 779 C C . ASN A 1 104 ? 7.521 16.417 -14.968 1.00 77.50 104 ASN A C 1
ATOM 781 O O . ASN A 1 104 ? 7.914 15.511 -15.702 1.00 77.50 104 ASN A O 1
ATOM 785 N N . ILE A 1 105 ? 6.291 16.421 -14.450 1.00 71.19 105 ILE A N 1
ATOM 786 C CA . ILE A 1 105 ? 5.315 15.367 -14.757 1.00 71.19 105 ILE A CA 1
ATOM 787 C C . ILE A 1 105 ? 4.798 15.574 -16.185 1.00 71.19 105 ILE A C 1
ATOM 789 O O . ILE A 1 105 ? 4.036 16.507 -16.442 1.00 71.19 105 ILE A O 1
ATOM 793 N N . HIS A 1 106 ? 5.191 14.699 -17.113 1.00 73.50 106 HIS A N 1
ATOM 794 C CA . HIS A 1 106 ? 4.570 14.639 -18.434 1.00 73.50 106 HIS A CA 1
ATOM 795 C C . HIS A 1 106 ? 3.213 13.915 -18.331 1.00 73.50 106 HIS A C 1
ATOM 797 O O . HIS A 1 106 ? 3.136 12.894 -17.639 1.00 73.50 106 HIS A O 1
ATOM 803 N N . PRO A 1 107 ? 2.145 14.385 -19.007 1.00 68.81 107 PRO A N 1
ATOM 804 C CA . PRO A 1 107 ? 0.836 13.725 -18.980 1.00 68.81 107 PRO A CA 1
ATOM 805 C C . PRO A 1 107 ? 0.896 12.232 -19.339 1.00 68.81 107 PRO A C 1
ATOM 807 O O . PRO A 1 107 ? 0.270 11.414 -18.667 1.00 68.81 107 PRO A O 1
ATOM 810 N N . ASP A 1 108 ? 1.716 11.882 -20.332 1.00 69.75 108 ASP A N 1
ATOM 811 C CA . ASP A 1 108 ? 1.872 10.504 -20.823 1.00 69.75 108 ASP A CA 1
ATOM 812 C C . ASP A 1 108 ? 2.590 9.573 -19.830 1.00 69.75 108 ASP A C 1
ATOM 814 O O . ASP A 1 108 ? 2.357 8.367 -19.827 1.00 69.75 108 ASP A O 1
ATOM 818 N N . ASP A 1 109 ? 3.425 10.122 -18.942 1.00 73.12 109 ASP A N 1
ATOM 819 C CA . ASP A 1 109 ? 4.179 9.355 -17.943 1.00 73.12 109 ASP A CA 1
ATOM 820 C C . ASP A 1 109 ? 3.419 9.204 -16.620 1.00 73.12 109 ASP A C 1
ATOM 822 O O . ASP A 1 109 ? 3.875 8.501 -15.712 1.00 73.12 109 ASP A O 1
ATOM 826 N N . CYS A 1 110 ? 2.265 9.863 -16.470 1.00 74.38 110 CYS A N 1
ATOM 827 C CA . CYS A 1 110 ? 1.619 9.977 -15.170 1.00 74.38 110 CYS A CA 1
ATOM 828 C C . CYS A 1 110 ? 1.260 8.615 -14.567 1.00 74.38 110 CYS A C 1
ATOM 830 O O . CYS A 1 110 ? 1.440 8.423 -13.366 1.00 74.38 110 CYS A O 1
ATOM 832 N N . GLY A 1 111 ? 0.782 7.664 -15.373 1.00 73.44 111 GLY A N 1
ATOM 833 C CA . GLY A 1 111 ? 0.448 6.323 -14.887 1.00 73.44 111 GLY A CA 1
ATOM 834 C C . GLY A 1 111 ? 1.670 5.590 -14.326 1.00 73.44 111 GLY A C 1
ATOM 835 O O . GLY A 1 111 ? 1.615 5.042 -13.226 1.00 73.44 111 GLY A O 1
ATOM 836 N N . ALA A 1 112 ? 2.801 5.654 -15.034 1.00 78.94 112 ALA A N 1
ATOM 837 C CA . ALA A 1 112 ? 4.047 5.015 -14.623 1.00 78.94 112 ALA A CA 1
ATOM 838 C C . ALA A 1 112 ? 4.671 5.689 -13.393 1.00 78.94 112 ALA A C 1
ATOM 840 O O . ALA A 1 112 ? 5.157 5.008 -12.486 1.00 78.94 112 ALA A O 1
ATOM 841 N N . VAL A 1 113 ? 4.632 7.022 -13.324 1.00 81.12 113 VAL A N 1
ATOM 842 C CA . VAL A 1 113 ? 5.082 7.778 -12.148 1.00 81.12 113 VAL A CA 1
ATOM 843 C C . VAL A 1 113 ? 4.207 7.440 -10.947 1.00 81.12 113 VAL A C 1
ATOM 845 O O . VAL A 1 113 ? 4.735 7.129 -9.883 1.00 81.12 113 VAL A O 1
ATOM 848 N N . LEU A 1 114 ? 2.887 7.413 -11.120 1.00 76.25 114 LEU A N 1
ATOM 849 C CA . LEU A 1 114 ? 1.944 7.107 -10.053 1.00 76.25 114 LEU A CA 1
ATOM 850 C C . LEU A 1 114 ? 2.098 5.665 -9.537 1.00 76.25 114 LEU A C 1
ATOM 852 O O . LEU A 1 114 ? 2.147 5.444 -8.329 1.00 76.25 114 LEU A O 1
ATOM 856 N N . ALA A 1 115 ? 2.268 4.694 -10.436 1.00 78.56 115 ALA A N 1
ATOM 857 C CA . ALA A 1 115 ? 2.628 3.323 -10.079 1.00 78.56 115 ALA A CA 1
ATOM 858 C C . ALA A 1 115 ? 3.962 3.251 -9.318 1.00 78.56 115 ALA A C 1
ATOM 860 O O . ALA A 1 115 ? 4.109 2.498 -8.360 1.00 78.56 115 ALA A O 1
ATOM 861 N N . SER A 1 116 ? 4.945 4.061 -9.703 1.00 85.81 116 SER A N 1
ATOM 862 C CA . SER A 1 116 ? 6.226 4.122 -8.993 1.00 85.81 116 SER A CA 1
ATOM 863 C C . SER A 1 116 ? 6.071 4.728 -7.597 1.00 85.81 116 SER A C 1
ATOM 865 O O . SER A 1 116 ? 6.709 4.272 -6.653 1.00 85.81 116 SER A O 1
ATOM 867 N N . VAL A 1 117 ? 5.193 5.722 -7.428 1.00 80.19 117 VAL A N 1
ATOM 868 C CA . VAL A 1 117 ? 4.828 6.234 -6.101 1.00 80.19 117 VAL A CA 1
ATOM 869 C C . VAL A 1 117 ? 4.207 5.119 -5.266 1.00 80.19 117 VAL A C 1
ATOM 871 O O . VAL A 1 117 ? 4.663 4.921 -4.146 1.00 80.19 117 VAL A O 1
ATOM 874 N N . PHE A 1 118 ? 3.250 4.357 -5.811 1.00 77.19 118 PHE A N 1
ATOM 875 C CA . PHE A 1 118 ? 2.634 3.217 -5.118 1.00 77.19 118 PHE A CA 1
ATOM 876 C C . PHE A 1 118 ? 3.682 2.274 -4.532 1.00 77.19 118 PHE A C 1
ATOM 878 O O . PHE A 1 118 ? 3.735 2.076 -3.322 1.00 77.19 118 PHE A O 1
ATOM 885 N N . PHE A 1 119 ? 4.562 1.755 -5.386 1.00 80.81 119 PHE A N 1
ATOM 886 C CA . PHE A 1 119 ? 5.564 0.779 -4.979 1.00 80.81 119 PHE A CA 1
ATOM 887 C C . PHE A 1 119 ? 6.586 1.349 -3.986 1.00 80.81 119 PHE A C 1
ATOM 889 O O . PHE A 1 119 ? 7.056 0.625 -3.113 1.00 80.81 119 PHE A O 1
ATOM 896 N N . LEU A 1 120 ? 6.931 2.639 -4.083 1.00 81.12 120 LEU A N 1
ATOM 897 C CA . LEU A 1 120 ? 7.799 3.290 -3.097 1.00 81.12 120 LEU A CA 1
ATOM 898 C C . LEU A 1 120 ? 7.113 3.439 -1.742 1.00 81.12 120 LEU A C 1
ATOM 900 O O . LEU A 1 120 ? 7.749 3.194 -0.721 1.00 81.12 120 LEU A O 1
ATOM 904 N N . VAL A 1 121 ? 5.841 3.844 -1.728 1.00 76.12 121 VAL A N 1
ATOM 905 C CA . VAL A 1 121 ? 5.048 3.945 -0.499 1.00 76.12 121 VAL A CA 1
ATOM 906 C C . VAL A 1 121 ? 4.947 2.576 0.156 1.00 76.12 121 VAL A C 1
ATOM 908 O O . VAL A 1 121 ? 5.274 2.448 1.331 1.00 76.12 121 VAL A O 1
ATOM 911 N N . ASP A 1 122 ? 4.602 1.553 -0.615 1.00 75.31 122 ASP A N 1
ATOM 912 C CA . ASP A 1 122 ? 4.521 0.181 -0.132 1.00 75.31 122 ASP A CA 1
ATOM 913 C C . ASP A 1 122 ? 5.858 -0.337 0.425 1.00 75.31 122 ASP A C 1
ATOM 915 O O . ASP A 1 122 ? 5.917 -0.832 1.548 1.00 75.31 122 ASP A O 1
ATOM 919 N N . LEU A 1 123 ? 6.972 -0.103 -0.277 1.00 79.12 123 LEU A N 1
ATOM 920 C CA . LEU A 1 123 ? 8.314 -0.425 0.217 1.00 79.12 123 LEU A CA 1
ATOM 921 C C . LEU A 1 123 ? 8.612 0.203 1.579 1.00 79.12 123 LEU A C 1
ATOM 923 O O . LEU A 1 123 ? 9.245 -0.424 2.426 1.00 79.12 123 LEU A O 1
ATOM 927 N N . GLU A 1 124 ? 8.203 1.452 1.801 1.00 75.81 124 GLU A N 1
ATOM 928 C CA . GLU A 1 124 ? 8.389 2.094 3.102 1.00 75.81 124 GLU A CA 1
ATOM 929 C C . GLU A 1 124 ? 7.536 1.473 4.209 1.00 75.81 124 GLU A C 1
ATOM 931 O O . GLU A 1 124 ? 7.942 1.463 5.373 1.00 75.81 124 GLU A O 1
ATOM 936 N N . LEU A 1 125 ? 6.365 0.960 3.851 1.00 70.69 125 LEU A N 1
ATOM 937 C CA . LEU A 1 125 ? 5.448 0.305 4.775 1.00 70.69 125 LEU A CA 1
ATOM 938 C C . LEU A 1 125 ? 5.918 -1.114 5.107 1.00 70.69 125 LEU A C 1
ATOM 940 O O . LEU A 1 125 ? 5.795 -1.549 6.251 1.00 70.69 125 LEU A O 1
ATOM 944 N N . MET A 1 126 ? 6.533 -1.798 4.142 1.00 69.31 126 MET A N 1
ATOM 945 C CA . MET A 1 126 ? 7.110 -3.127 4.307 1.00 69.31 126 MET A CA 1
ATOM 946 C C . MET A 1 126 ? 8.446 -3.137 5.056 1.00 69.31 126 MET A C 1
ATOM 948 O O . MET A 1 126 ? 8.732 -4.088 5.785 1.00 69.31 126 MET A O 1
ATOM 952 N N . GLU A 1 127 ? 9.315 -2.141 4.855 1.00 66.62 127 GLU A N 1
ATOM 953 C CA . GLU A 1 127 ? 10.735 -2.316 5.179 1.00 66.62 127 GLU A CA 1
ATOM 954 C C . GLU A 1 127 ? 11.124 -2.217 6.665 1.00 66.62 127 GLU A C 1
ATOM 956 O O . GLU A 1 127 ? 12.263 -2.596 6.954 1.00 66.62 127 GLU A O 1
ATOM 961 N N . ARG A 1 128 ? 10.313 -1.749 7.642 1.00 55.31 128 ARG A N 1
ATOM 962 C CA . ARG A 1 128 ? 10.858 -1.511 9.013 1.00 55.31 128 ARG A CA 1
ATOM 963 C C . ARG A 1 128 ? 9.942 -1.619 10.240 1.00 55.31 128 ARG A C 1
ATOM 965 O O . ARG A 1 128 ? 8.812 -1.151 10.272 1.00 55.31 128 ARG A O 1
ATOM 972 N N . GLY A 1 129 ? 10.575 -2.094 11.328 1.00 63.22 129 GLY A N 1
ATOM 973 C CA . GLY A 1 129 ? 10.166 -1.954 12.735 1.00 63.22 129 GLY A CA 1
ATOM 974 C C . GLY A 1 129 ? 10.580 -0.626 13.416 1.00 63.22 129 GLY A C 1
ATOM 975 O O . GLY A 1 129 ? 11.002 0.320 12.753 1.00 63.22 129 GLY A O 1
ATOM 976 N N . ARG A 1 130 ? 10.411 -0.564 14.756 1.00 52.31 130 ARG A N 1
ATOM 977 C CA . ARG A 1 130 ? 10.479 0.608 15.681 1.00 52.31 130 ARG A CA 1
ATOM 978 C C . ARG A 1 130 ? 10.426 2.000 15.015 1.00 52.31 130 ARG A C 1
ATOM 980 O O . ARG A 1 130 ? 11.440 2.569 14.627 1.00 52.31 130 ARG A O 1
ATOM 987 N N . ALA A 1 131 ? 9.218 2.573 15.009 1.00 56.31 131 ALA A N 1
ATOM 988 C CA . ALA A 1 131 ? 8.864 4.001 14.914 1.00 56.31 131 ALA A CA 1
ATOM 989 C C . ALA A 1 131 ? 9.323 4.836 13.694 1.00 56.31 131 ALA A C 1
ATOM 991 O O . ALA A 1 131 ? 8.836 5.957 13.543 1.00 56.31 131 ALA A O 1
ATOM 992 N N . SER A 1 132 ? 10.185 4.328 12.806 1.00 63.62 132 SER A N 1
ATOM 993 C CA . SER A 1 132 ? 10.630 5.060 11.602 1.00 63.62 132 SER A CA 1
ATOM 994 C C . SER A 1 132 ? 9.549 5.198 10.521 1.00 63.62 132 SER A C 1
ATOM 996 O O . SER A 1 132 ? 9.554 6.177 9.775 1.00 63.62 132 SER A O 1
ATOM 998 N N . TRP A 1 133 ? 8.561 4.295 10.510 1.00 67.12 133 TRP A N 1
ATOM 999 C CA . TRP A 1 133 ? 7.425 4.284 9.579 1.00 67.12 133 TRP A CA 1
ATOM 1000 C C . TRP A 1 133 ? 6.653 5.618 9.527 1.00 67.12 133 TRP A C 1
ATOM 1002 O O . TRP A 1 133 ? 6.123 5.988 8.484 1.00 67.12 133 TRP A O 1
ATOM 1012 N N . LYS A 1 134 ? 6.655 6.397 10.619 1.00 69.25 134 LYS A N 1
ATOM 1013 C CA . LYS A 1 134 ? 5.954 7.689 10.730 1.00 69.25 134 LYS A CA 1
ATOM 1014 C C . LYS A 1 134 ? 6.451 8.722 9.718 1.00 69.25 134 LYS A C 1
ATOM 1016 O O . LYS A 1 134 ? 5.660 9.375 9.040 1.00 69.25 134 LYS A O 1
ATOM 1021 N N . ALA A 1 135 ? 7.771 8.883 9.622 1.00 71.31 135 ALA A N 1
ATOM 1022 C CA . ALA A 1 135 ? 8.378 9.845 8.707 1.00 71.31 135 ALA A CA 1
ATOM 1023 C C . ALA A 1 135 ? 8.141 9.436 7.248 1.00 71.31 135 ALA A C 1
ATOM 1025 O O . ALA A 1 135 ? 7.886 10.291 6.399 1.00 71.31 135 ALA A O 1
ATOM 1026 N N . HIS A 1 136 ? 8.160 8.130 6.984 1.00 71.19 136 HIS A N 1
ATOM 1027 C CA . HIS A 1 136 ? 7.935 7.592 5.654 1.00 71.19 136 HIS A CA 1
ATOM 1028 C C . HIS A 1 136 ? 6.473 7.697 5.211 1.00 71.19 136 HIS A C 1
ATOM 1030 O O . HIS A 1 136 ? 6.225 8.170 4.107 1.00 71.19 136 HIS A O 1
ATOM 1036 N N . LEU A 1 137 ? 5.502 7.390 6.080 1.00 70.69 137 LEU A N 1
ATOM 1037 C CA . LEU A 1 137 ? 4.077 7.563 5.776 1.00 70.69 137 LEU A CA 1
ATOM 1038 C C . LEU A 1 137 ? 3.717 9.045 5.552 1.00 70.69 137 LEU A C 1
ATOM 1040 O O . LEU A 1 137 ? 2.924 9.377 4.671 1.00 70.69 137 LEU A O 1
ATOM 1044 N N . LYS A 1 138 ? 4.353 9.965 6.291 1.00 72.50 138 LYS A N 1
ATOM 1045 C CA . LYS A 1 138 ? 4.224 11.411 6.045 1.00 72.50 138 LYS A CA 1
ATOM 1046 C C . LYS A 1 138 ? 4.820 11.817 4.693 1.00 72.50 138 LYS A C 1
ATOM 1048 O O . LYS A 1 138 ? 4.252 12.656 3.996 1.00 72.50 138 LYS A O 1
ATOM 1053 N N . GLY A 1 139 ? 5.962 11.238 4.323 1.00 72.19 139 GLY A N 1
ATOM 1054 C CA . GLY A 1 139 ? 6.570 11.418 3.004 1.00 72.19 139 GLY A CA 1
ATOM 1055 C C . GLY A 1 139 ? 5.665 10.912 1.879 1.00 72.19 139 GLY A C 1
ATOM 1056 O O . GLY A 1 139 ? 5.414 11.651 0.932 1.00 72.19 139 GLY A O 1
ATOM 1057 N N . ALA A 1 140 ? 5.113 9.708 2.034 1.00 72.25 140 ALA A N 1
ATOM 1058 C CA . ALA A 1 140 ? 4.156 9.090 1.121 1.00 72.25 140 ALA A CA 1
ATOM 1059 C C . ALA A 1 140 ? 2.943 9.992 0.859 1.00 72.25 140 ALA A C 1
ATOM 1061 O O . ALA A 1 140 ? 2.649 10.298 -0.293 1.00 72.25 140 ALA A O 1
ATOM 1062 N N . GLY A 1 141 ? 2.307 10.499 1.921 1.00 71.12 141 GLY A N 1
ATOM 1063 C CA . GLY A 1 141 ? 1.171 11.418 1.801 1.00 71.12 141 GLY A CA 1
ATOM 1064 C C . GLY A 1 141 ? 1.509 12.695 1.030 1.00 71.12 141 GLY A C 1
ATOM 1065 O O . GLY A 1 141 ? 0.759 13.107 0.154 1.00 71.12 141 GLY A O 1
ATOM 1066 N N . ARG A 1 142 ? 2.680 13.294 1.282 1.00 74.38 142 ARG A N 1
ATOM 1067 C CA . ARG A 1 142 ? 3.136 14.484 0.538 1.00 74.38 142 ARG A CA 1
ATOM 1068 C C . ARG A 1 142 ? 3.396 14.202 -0.933 1.00 74.38 142 ARG A C 1
ATOM 1070 O O . ARG A 1 142 ? 3.135 15.060 -1.764 1.00 74.38 142 ARG A O 1
ATOM 1077 N N . ILE A 1 143 ? 3.951 13.037 -1.257 1.00 71.31 143 ILE A N 1
ATOM 1078 C CA . ILE A 1 143 ? 4.167 12.661 -2.654 1.00 71.31 143 ILE A CA 1
ATOM 1079 C C . ILE A 1 143 ? 2.805 12.509 -3.321 1.00 71.31 143 ILE A C 1
ATOM 1081 O O . ILE A 1 143 ? 2.562 13.170 -4.322 1.00 71.31 143 ILE A O 1
ATOM 1085 N N . LEU A 1 144 ? 1.891 11.737 -2.728 1.00 70.38 144 LEU A N 1
ATOM 1086 C CA . LEU A 1 144 ? 0.549 11.539 -3.272 1.00 70.38 144 LEU A CA 1
ATOM 1087 C C . LEU A 1 144 ? -0.198 12.873 -3.473 1.00 70.38 144 LEU A C 1
ATOM 1089 O O . LEU A 1 144 ? -0.931 12.998 -4.453 1.00 70.38 144 LEU A O 1
ATOM 1093 N N . SER A 1 145 ? -0.006 13.887 -2.615 1.00 71.88 145 SER A N 1
ATOM 1094 C CA . SER A 1 145 ? -0.788 15.142 -2.688 1.00 71.88 145 SER A CA 1
ATOM 1095 C C . SER A 1 145 ? -0.419 15.957 -3.916 1.00 71.88 145 SER A C 1
ATOM 1097 O O . SER A 1 145 ? -1.265 16.638 -4.487 1.00 71.88 145 SER A O 1
ATOM 1099 N N . LEU A 1 146 ? 0.830 15.835 -4.366 1.00 70.44 146 LEU A N 1
ATOM 1100 C CA . LEU A 1 146 ? 1.300 16.431 -5.615 1.00 70.44 146 LEU A CA 1
ATOM 1101 C C . LEU A 1 146 ? 0.633 15.794 -6.842 1.00 70.44 146 LEU A C 1
ATOM 1103 O O . LEU A 1 146 ? 0.534 16.440 -7.881 1.00 70.44 146 LEU A O 1
ATOM 1107 N N . PHE A 1 147 ? 0.132 14.563 -6.716 1.00 68.44 147 PHE A N 1
ATOM 1108 C CA . PHE A 1 147 ? -0.534 13.824 -7.789 1.00 68.44 147 PHE A CA 1
ATOM 1109 C C . PHE A 1 147 ? -2.063 13.804 -7.666 1.00 68.44 147 PHE A C 1
ATOM 1111 O O . PHE A 1 147 ? -2.711 13.191 -8.507 1.00 68.44 147 PHE A O 1
ATOM 1118 N N . GLN A 1 148 ? -2.677 14.466 -6.675 1.00 65.38 148 GLN A N 1
ATOM 1119 C CA . GLN A 1 148 ? -4.135 14.436 -6.461 1.00 65.38 148 GLN A CA 1
ATOM 1120 C C . GLN A 1 148 ? -4.968 14.835 -7.703 1.00 65.38 148 GLN A C 1
ATOM 1122 O O . GLN A 1 148 ? -5.944 14.139 -7.999 1.00 65.38 148 GLN A O 1
ATOM 1127 N N . PRO A 1 149 ? -4.608 15.881 -8.478 1.00 61.94 149 PRO A N 1
ATOM 1128 C CA . PRO A 1 149 ? -5.338 16.235 -9.700 1.00 61.94 149 PRO A CA 1
ATOM 1129 C C . PRO A 1 149 ? -5.286 15.138 -10.770 1.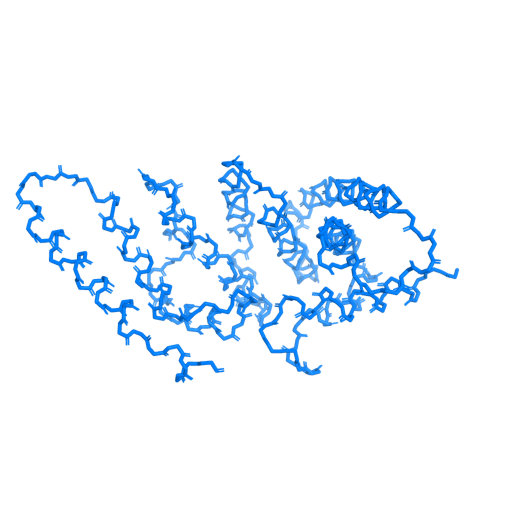00 61.94 149 PRO A C 1
ATOM 1131 O O . PRO A 1 149 ? -6.247 14.950 -11.510 1.00 61.94 149 PRO A O 1
ATOM 1134 N N . THR A 1 150 ? -4.181 14.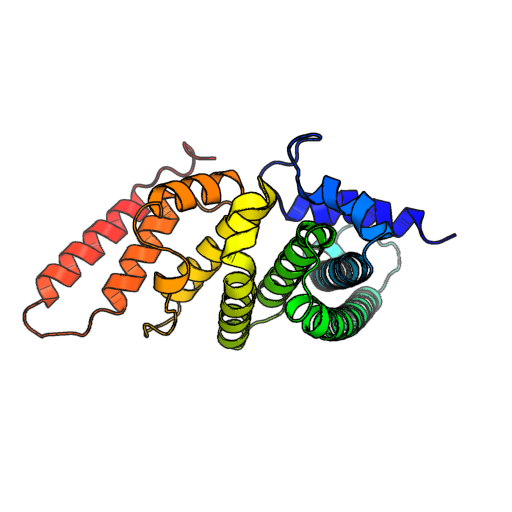395 -10.832 1.00 62.91 150 THR A N 1
ATOM 1135 C CA . THR A 1 150 ? -3.944 13.336 -11.820 1.00 62.91 150 THR A CA 1
ATOM 1136 C C . THR A 1 150 ? -4.434 11.965 -11.356 1.00 62.91 150 THR A C 1
ATOM 1138 O O . THR A 1 150 ? -4.837 11.138 -12.164 1.00 62.91 150 THR A O 1
ATOM 1141 N N . LEU A 1 151 ? -4.495 11.735 -10.045 1.00 61.56 151 LEU A N 1
ATOM 1142 C CA . LEU A 1 151 ? -5.154 10.583 -9.429 1.00 61.56 151 LEU A CA 1
ATOM 1143 C C . LEU A 1 151 ? -6.644 10.535 -9.788 1.00 61.56 151 LEU A C 1
ATOM 1145 O O . LEU A 1 151 ? -7.175 9.460 -10.052 1.00 61.56 151 LEU A O 1
ATOM 1149 N N . ALA A 1 152 ? -7.304 11.695 -9.867 1.00 60.34 152 ALA A N 1
ATOM 1150 C CA . ALA A 1 152 ? -8.711 11.790 -10.252 1.00 60.34 152 ALA A CA 1
ATOM 1151 C C . ALA A 1 152 ? -8.995 11.276 -11.680 1.00 60.34 152 ALA A C 1
ATOM 1153 O O . ALA A 1 152 ? -10.130 10.900 -11.971 1.00 60.34 152 ALA A O 1
ATOM 1154 N N . SER A 1 153 ? -7.982 11.232 -12.556 1.00 56.53 153 SER A N 1
ATOM 1155 C CA . SER A 1 153 ? -8.090 10.747 -13.938 1.00 56.53 153 SER A CA 1
ATOM 1156 C C . SER A 1 153 ? -7.429 9.383 -14.185 1.00 56.53 153 SER A C 1
ATOM 1158 O O . SER A 1 153 ? -7.602 8.821 -15.265 1.00 56.53 153 SER A O 1
ATOM 1160 N N . ALA A 1 154 ? -6.716 8.810 -13.207 1.00 57.75 154 ALA A N 1
ATOM 1161 C CA . ALA A 1 154 ? -5.858 7.629 -13.389 1.00 57.75 154 ALA A CA 1
ATOM 1162 C C . ALA A 1 154 ? -6.560 6.257 -13.230 1.00 57.75 154 ALA A C 1
ATOM 1164 O O . ALA A 1 154 ? -5.898 5.217 -13.177 1.00 57.75 154 ALA A O 1
ATOM 1165 N N . GLY A 1 155 ? -7.896 6.223 -13.203 1.00 65.75 155 GLY A N 1
ATOM 1166 C CA . GLY A 1 155 ? -8.671 4.978 -13.271 1.00 65.75 155 GLY A CA 1
ATOM 1167 C C . GLY A 1 155 ? -8.445 4.021 -12.081 1.00 65.75 155 GLY A C 1
ATOM 1168 O O . GLY A 1 155 ? -8.161 4.481 -10.977 1.00 65.75 155 GLY A O 1
ATOM 1169 N N . PRO A 1 156 ? -8.562 2.690 -12.274 1.00 66.75 156 PRO A N 1
ATOM 1170 C CA . PRO A 1 156 ? -8.530 1.708 -11.184 1.00 66.75 156 PRO A CA 1
ATOM 1171 C C . PRO A 1 156 ? -7.262 1.748 -10.327 1.00 66.75 156 PRO A C 1
ATOM 1173 O O . PRO A 1 156 ? -7.340 1.564 -9.122 1.00 66.75 156 PRO A O 1
ATOM 1176 N N . LEU A 1 157 ? -6.092 2.036 -10.904 1.00 66.25 157 LEU A N 1
ATOM 1177 C CA . LEU A 1 157 ? -4.830 2.080 -10.154 1.00 66.25 157 LEU A CA 1
ATOM 1178 C C . LEU A 1 157 ? -4.847 3.149 -9.049 1.00 66.25 157 LEU A C 1
ATOM 1180 O O . LEU A 1 157 ? -4.327 2.917 -7.958 1.00 66.25 157 LEU A O 1
ATOM 1184 N N . ALA A 1 158 ? -5.480 4.296 -9.313 1.00 68.00 158 ALA A N 1
ATOM 1185 C CA . ALA A 1 158 ? -5.672 5.345 -8.317 1.00 68.00 158 ALA A CA 1
ATOM 1186 C C . ALA A 1 158 ? -6.526 4.868 -7.136 1.00 68.00 158 ALA A C 1
ATOM 1188 O O . ALA A 1 158 ? -6.298 5.298 -6.003 1.00 68.00 158 ALA A O 1
ATOM 1189 N N . ASP A 1 159 ? -7.473 3.959 -7.382 1.00 70.06 159 ASP A N 1
ATOM 1190 C CA . ASP A 1 159 ? -8.314 3.388 -6.335 1.00 70.06 159 ASP A CA 1
ATOM 1191 C C . ASP A 1 159 ? -7.524 2.445 -5.427 1.00 70.06 159 ASP A C 1
ATOM 1193 O O . ASP A 1 159 ? -7.649 2.570 -4.214 1.00 70.06 159 ASP A O 1
ATOM 1197 N N . TYR A 1 160 ? -6.674 1.570 -5.982 1.00 68.62 160 TYR A N 1
ATOM 1198 C CA . TYR A 1 160 ? -5.782 0.685 -5.207 1.00 68.62 160 TYR A CA 1
ATOM 1199 C C . TYR A 1 160 ? -4.794 1.489 -4.351 1.00 68.62 160 TYR A C 1
ATOM 1201 O O . TYR A 1 160 ? -4.616 1.234 -3.164 1.00 68.62 160 TYR A O 1
ATOM 1209 N N . LEU A 1 161 ? -4.214 2.534 -4.935 1.00 69.25 161 LEU A N 1
ATOM 1210 C CA . LEU A 1 161 ? -3.340 3.478 -4.244 1.00 69.25 161 LEU A CA 1
ATOM 1211 C C . LEU A 1 161 ? -4.022 4.186 -3.076 1.00 69.25 161 LEU A C 1
ATOM 1213 O O . LEU A 1 161 ? -3.489 4.239 -1.968 1.00 69.25 161 LEU A O 1
ATOM 1217 N N . SER A 1 162 ? -5.202 4.747 -3.339 1.00 69.88 162 SER A N 1
ATOM 1218 C CA . SER A 1 162 ? -5.984 5.468 -2.335 1.00 69.88 162 SER A CA 1
ATOM 1219 C C . SER A 1 162 ? -6.468 4.524 -1.238 1.00 69.88 162 SER A C 1
ATOM 1221 O O . SER A 1 162 ? -6.510 4.915 -0.074 1.00 69.88 162 SER A O 1
ATOM 1223 N N . ALA A 1 163 ? -6.806 3.287 -1.607 1.00 72.12 163 ALA A N 1
ATOM 1224 C CA . ALA A 1 163 ? -7.218 2.220 -0.712 1.00 72.12 163 ALA A CA 1
ATOM 1225 C C . ALA A 1 163 ? -6.121 1.829 0.276 1.00 72.12 163 ALA A C 1
ATOM 1227 O O . ALA A 1 163 ? -6.323 1.926 1.487 1.00 72.12 163 ALA A O 1
ATOM 1228 N N . ASP A 1 164 ? -4.961 1.426 -0.243 1.00 73.44 164 ASP A N 1
ATOM 1229 C CA . ASP A 1 164 ? -3.845 0.971 0.580 1.00 73.44 164 ASP A CA 1
ATOM 1230 C C . ASP A 1 164 ? -3.342 2.118 1.459 1.00 73.44 164 ASP A C 1
ATOM 1232 O O . ASP A 1 164 ? -3.233 1.958 2.676 1.00 73.44 164 ASP A O 1
ATOM 1236 N N . TYR A 1 165 ? -3.155 3.319 0.896 1.00 72.19 165 TYR A N 1
ATOM 1237 C CA . TYR A 1 165 ? -2.753 4.491 1.677 1.00 72.19 165 TYR A CA 1
ATOM 1238 C C . TYR A 1 165 ? -3.745 4.818 2.803 1.00 72.19 165 TYR A C 1
ATOM 1240 O O . TYR A 1 165 ? -3.318 5.096 3.924 1.00 72.19 165 TYR A O 1
ATOM 1248 N N . LEU A 1 166 ? -5.057 4.758 2.535 1.00 74.56 166 LEU A N 1
ATOM 1249 C CA . LEU A 1 166 ? -6.089 4.993 3.547 1.00 74.56 166 LEU A CA 1
ATOM 1250 C C . LEU A 1 166 ? -5.999 3.977 4.684 1.00 74.56 166 LEU A C 1
ATOM 1252 O O . LEU A 1 166 ? -6.037 4.362 5.850 1.00 74.56 166 LEU A O 1
ATOM 1256 N N . ILE A 1 167 ? -5.852 2.694 4.364 1.00 75.81 167 ILE A N 1
ATOM 1257 C CA . ILE A 1 167 ? -5.757 1.648 5.384 1.00 75.81 167 ILE A CA 1
ATOM 1258 C C . ILE A 1 167 ? -4.508 1.850 6.233 1.00 75.81 167 ILE A C 1
ATOM 1260 O O . ILE A 1 167 ? -4.600 1.831 7.459 1.00 75.81 167 ILE A O 1
ATOM 1264 N N . TYR A 1 168 ? -3.359 2.137 5.623 1.00 73.81 168 TYR A N 1
ATOM 1265 C CA . TYR A 1 168 ? -2.145 2.434 6.379 1.00 73.81 168 TYR A CA 1
ATOM 1266 C C . TYR A 1 168 ? -2.266 3.702 7.226 1.00 73.81 168 TYR A C 1
ATOM 1268 O O . TYR A 1 168 ? -1.752 3.722 8.342 1.00 73.81 168 TYR A O 1
ATOM 1276 N N . ALA A 1 169 ? -2.965 4.735 6.751 1.00 72.94 169 ALA A N 1
ATOM 1277 C CA . ALA A 1 169 ? -3.243 5.940 7.531 1.00 72.94 169 ALA A CA 1
ATOM 1278 C C . ALA A 1 169 ? -4.156 5.655 8.737 1.00 72.94 169 ALA A C 1
ATOM 1280 O O . ALA A 1 169 ? -3.886 6.140 9.837 1.00 72.94 169 ALA A O 1
ATOM 1281 N N . ILE A 1 170 ? -5.187 4.822 8.567 1.00 75.38 170 ILE A N 1
ATOM 1282 C CA . ILE A 1 170 ? -6.053 4.370 9.666 1.00 75.38 170 ILE A CA 1
ATOM 1283 C C . ILE A 1 170 ? -5.236 3.557 10.670 1.00 75.38 170 ILE A C 1
ATOM 1285 O O . ILE A 1 170 ? -5.202 3.903 11.849 1.00 75.38 170 ILE A O 1
ATOM 1289 N N . MET A 1 171 ? -4.506 2.537 10.215 1.00 75.81 171 MET A N 1
ATOM 1290 C CA . MET A 1 171 ? -3.653 1.715 11.079 1.00 75.81 171 MET A CA 1
ATOM 1291 C C . MET A 1 171 ? -2.637 2.576 11.834 1.00 75.81 171 MET A C 1
ATOM 1293 O O . MET A 1 171 ? -2.449 2.417 13.036 1.00 75.81 171 MET A O 1
ATOM 1297 N N . ALA A 1 172 ? -2.029 3.547 11.155 1.00 71.56 172 ALA A N 1
ATOM 1298 C CA . ALA A 1 172 ? -1.127 4.513 11.760 1.00 71.56 172 ALA A CA 1
ATOM 1299 C C . ALA A 1 172 ? -1.785 5.344 12.865 1.00 71.56 172 ALA A C 1
ATOM 1301 O O . ALA A 1 172 ? -1.173 5.539 13.916 1.00 71.56 172 ALA A O 1
ATOM 1302 N N . SER A 1 173 ? -3.009 5.826 12.637 1.00 71.81 173 SER A N 1
ATOM 1303 C CA . SER A 1 173 ? -3.745 6.649 13.601 1.00 71.81 173 SER A CA 1
ATOM 1304 C C . SER A 1 173 ? -4.016 5.906 14.912 1.00 71.81 173 SER A C 1
ATOM 1306 O O . SER A 1 173 ? -3.879 6.492 15.982 1.00 71.81 173 SER A O 1
ATOM 1308 N N . VAL A 1 174 ? -4.272 4.595 14.847 1.00 74.44 174 VAL A N 1
ATOM 1309 C CA . VAL A 1 174 ? -4.494 3.735 16.025 1.00 74.44 174 VAL A CA 1
ATOM 1310 C C . VAL A 1 174 ? -3.244 3.639 16.907 1.00 74.44 174 VAL A C 1
ATOM 1312 O O . VAL A 1 174 ? -3.344 3.555 18.127 1.00 74.44 174 VAL A O 1
ATOM 1315 N N . PHE A 1 175 ? -2.048 3.685 16.316 1.00 70.56 175 PHE A N 1
ATOM 1316 C CA . PHE A 1 175 ? -0.782 3.594 17.053 1.00 70.56 175 PHE A CA 1
ATOM 1317 C C . PHE A 1 175 ? -0.195 4.962 17.453 1.00 70.56 175 PHE A C 1
ATOM 1319 O O . PHE A 1 175 ? 0.941 5.020 17.943 1.00 70.56 175 PHE A O 1
ATOM 1326 N N . MET A 1 176 ? -0.908 6.075 17.232 1.00 66.69 176 MET A N 1
ATOM 1327 C CA . MET A 1 176 ? -0.402 7.428 17.491 1.00 66.69 176 MET A CA 1
ATOM 1328 C C . MET A 1 176 ? -1.336 8.254 18.383 1.00 66.69 176 MET A C 1
ATOM 1330 O O . MET A 1 176 ? -2.449 8.589 18.005 1.00 66.69 176 MET A O 1
ATOM 1334 N N . ALA A 1 177 ? -0.809 8.671 19.539 1.00 57.47 177 ALA A N 1
ATOM 1335 C CA . ALA A 1 177 ? -1.476 9.547 20.510 1.00 57.47 177 ALA A CA 1
ATOM 1336 C C . ALA A 1 177 ? -1.395 11.051 20.149 1.00 57.47 177 ALA A C 1
ATOM 1338 O O . ALA A 1 177 ? -1.218 11.898 21.020 1.00 57.47 177 ALA A O 1
ATOM 1339 N N . SER A 1 178 ? -1.406 11.403 18.860 1.00 55.69 178 SER A N 1
ATOM 1340 C CA . SER A 1 178 ? -1.412 12.805 18.422 1.00 55.69 178 SER A CA 1
ATOM 1341 C C . SER A 1 178 ? -2.046 12.942 17.034 1.00 55.69 178 SER A C 1
ATOM 1343 O O . SER A 1 178 ? -1.814 12.060 16.198 1.00 55.69 178 SER A O 1
ATOM 1345 N N . PRO A 1 179 ? -2.742 14.058 16.724 1.00 53.91 179 PRO A N 1
ATOM 1346 C CA . PRO A 1 179 ? -3.216 14.382 15.376 1.00 53.91 179 PRO A CA 1
ATOM 1347 C C . PRO A 1 179 ? -2.034 14.797 14.480 1.00 53.91 179 PRO A C 1
ATOM 1349 O O . PRO A 1 179 ? -1.936 15.916 13.990 1.00 53.91 179 PRO A O 1
ATOM 1352 N N . ALA A 1 180 ? -1.056 13.909 14.305 1.00 48.03 180 ALA A N 1
ATOM 1353 C CA . ALA A 1 180 ? 0.128 14.160 13.486 1.00 48.03 180 ALA A CA 1
ATOM 1354 C C . ALA A 1 180 ? -0.151 13.980 11.984 1.00 48.03 180 ALA A C 1
ATOM 1356 O O . ALA A 1 180 ? 0.678 14.369 11.155 1.00 48.03 180 ALA A O 1
ATOM 1357 N N . PHE A 1 181 ? -1.296 13.383 11.644 1.00 52.62 181 PHE A N 1
ATOM 1358 C CA . PHE A 1 181 ? -1.765 13.224 10.278 1.00 52.62 181 PHE A CA 1
ATOM 1359 C C . PHE A 1 181 ? -2.908 14.192 10.005 1.00 52.62 181 PHE A C 1
ATOM 1361 O O . PHE A 1 181 ? -4.025 14.003 10.468 1.00 52.62 181 PHE A O 1
ATOM 1368 N N . ASP A 1 182 ? -2.602 15.209 9.206 1.00 53.28 182 ASP A N 1
ATOM 1369 C CA . ASP A 1 182 ? -3.591 16.047 8.539 1.00 53.28 182 ASP A CA 1
ATOM 1370 C C . ASP A 1 182 ? -4.213 15.241 7.383 1.00 53.28 182 ASP A C 1
ATOM 1372 O O . ASP A 1 182 ? -3.907 15.434 6.200 1.00 53.28 182 ASP A O 1
ATOM 1376 N N . THR A 1 183 ? -5.013 14.230 7.744 1.00 50.50 183 THR A N 1
ATOM 1377 C CA . THR A 1 183 ? -5.800 13.431 6.795 1.00 50.50 183 THR A CA 1
ATOM 1378 C C . THR A 1 183 ? -6.821 14.284 6.050 1.00 50.50 183 THR A C 1
ATOM 1380 O O . THR A 1 183 ? -7.251 13.867 4.978 1.00 50.50 183 THR A O 1
ATOM 1383 N N . ASP A 1 184 ? -7.165 15.475 6.556 1.00 48.75 184 ASP A N 1
ATOM 1384 C CA . ASP A 1 184 ? -8.179 16.364 5.973 1.00 48.75 184 ASP A CA 1
ATOM 1385 C C . ASP A 1 184 ? -7.790 16.875 4.582 1.00 48.75 184 ASP A C 1
ATOM 1387 O O . ASP A 1 184 ? -8.654 17.055 3.719 1.00 48.75 184 ASP A O 1
ATOM 1391 N N . SER A 1 185 ? -6.491 17.057 4.320 1.00 48.66 185 SER A N 1
ATOM 1392 C CA . SER A 1 185 ? -6.014 17.473 2.993 1.00 48.66 185 SER A CA 1
ATOM 1393 C C . SER A 1 185 ? -6.194 16.387 1.921 1.00 48.66 185 SER A C 1
ATOM 1395 O O . SER A 1 185 ? -6.442 16.702 0.755 1.00 48.66 185 SER A O 1
ATOM 1397 N N . PHE A 1 186 ? -6.115 15.111 2.311 1.00 47.22 186 PHE A N 1
ATOM 1398 C CA . PHE A 1 186 ? -6.166 13.971 1.392 1.00 47.22 186 PHE A CA 1
ATOM 1399 C C . PHE A 1 186 ? -7.551 13.343 1.283 1.00 47.22 186 PHE A C 1
ATOM 1401 O O . PHE A 1 186 ? -8.012 12.973 0.202 1.00 47.22 1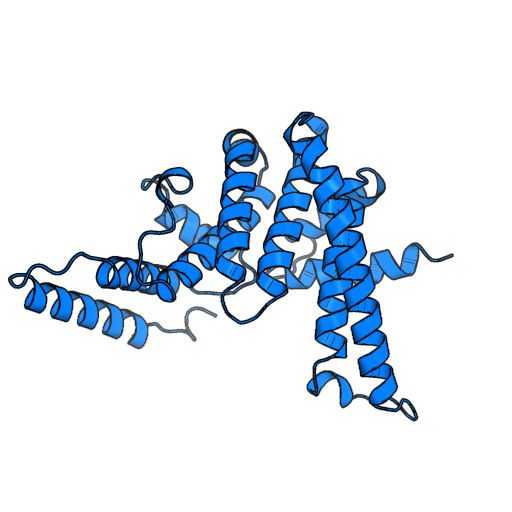86 PHE A O 1
ATOM 1408 N N . PHE A 1 187 ? -8.229 13.246 2.419 1.00 48.75 187 PHE A N 1
ATOM 1409 C CA . PHE A 1 187 ? -9.540 12.655 2.573 1.00 48.75 187 PHE A CA 1
ATOM 1410 C C . PHE A 1 187 ? -10.518 13.768 2.924 1.00 48.75 187 PHE A C 1
ATOM 1412 O O . PHE A 1 187 ? -10.921 13.915 4.074 1.00 48.75 187 PHE A O 1
ATOM 1419 N N . ARG A 1 188 ? -10.939 14.560 1.923 1.00 46.41 188 ARG A N 1
ATOM 1420 C CA . ARG A 1 188 ? -12.113 15.424 2.128 1.00 46.41 188 ARG A CA 1
ATOM 1421 C C . ARG A 1 188 ? -13.260 14.547 2.659 1.00 46.41 188 ARG A C 1
ATOM 1423 O O . ARG A 1 188 ? -13.482 13.480 2.088 1.00 46.41 188 ARG A O 1
ATOM 1430 N N . PRO A 1 189 ? -14.027 14.974 3.676 1.00 41.31 189 PRO A N 1
ATOM 1431 C CA . PRO A 1 189 ? -14.939 14.085 4.405 1.00 41.31 189 PRO A CA 1
ATOM 1432 C C . PRO A 1 189 ? -16.093 13.477 3.586 1.00 41.31 189 PRO A C 1
ATOM 1434 O O . PRO A 1 189 ? -16.741 12.537 4.037 1.00 41.31 189 PRO A O 1
ATOM 1437 N N . SER A 1 190 ? -16.393 13.975 2.383 1.00 43.88 190 SER A N 1
ATOM 1438 C CA . SER A 1 190 ? -17.646 13.639 1.695 1.00 43.88 190 SER A CA 1
ATOM 1439 C C . SER A 1 190 ? -17.670 12.348 0.852 1.00 43.88 190 SER A C 1
ATOM 1441 O O . SER A 1 190 ? -18.776 11.860 0.616 1.00 43.88 190 SER A O 1
ATOM 1443 N N . PRO A 1 191 ? -16.549 11.700 0.455 1.00 55.72 191 PRO A N 1
ATOM 1444 C CA . PRO A 1 191 ? -16.581 10.334 -0.054 1.00 55.72 191 PRO A CA 1
ATOM 1445 C C . PRO A 1 191 ? -15.879 9.317 0.861 1.00 55.72 191 PRO A C 1
ATOM 1447 O O . PRO A 1 191 ? -15.667 8.198 0.410 1.00 55.72 191 PRO A O 1
ATOM 1450 N N . PHE A 1 192 ? -15.554 9.633 2.122 1.00 58.66 192 PHE A N 1
ATOM 1451 C CA . PHE A 1 192 ? -14.784 8.742 3.011 1.00 58.66 192 PHE A CA 1
ATOM 1452 C C . PHE A 1 192 ? -15.352 7.309 3.084 1.00 58.66 192 PHE A C 1
ATOM 1454 O O . PHE A 1 192 ? -14.630 6.348 2.837 1.00 58.66 192 PHE A O 1
ATOM 1461 N N . SER A 1 193 ? -16.670 7.154 3.273 1.00 60.66 193 SER A N 1
ATOM 1462 C CA . SER A 1 193 ? -17.345 5.839 3.265 1.00 60.66 193 SER A CA 1
ATOM 1463 C C . SER A 1 193 ? -17.246 5.112 1.912 1.00 60.66 193 SER A C 1
ATOM 1465 O O . SER A 1 193 ? -17.101 3.891 1.856 1.00 60.66 193 SER A O 1
ATOM 1467 N N . ARG A 1 194 ? -17.278 5.853 0.797 1.00 63.62 194 ARG A N 1
ATOM 1468 C CA . ARG A 1 194 ? -17.130 5.288 -0.553 1.00 63.62 194 ARG A CA 1
ATOM 1469 C C . ARG A 1 194 ? -15.690 4.844 -0.804 1.00 63.62 194 ARG A C 1
ATOM 1471 O O . ARG A 1 194 ? -15.485 3.776 -1.372 1.00 63.62 194 ARG A O 1
ATOM 1478 N N . THR A 1 195 ? -14.713 5.632 -0.366 1.00 63.94 195 THR A N 1
ATOM 1479 C CA . THR A 1 195 ? -13.289 5.294 -0.447 1.00 63.94 195 THR A CA 1
ATOM 1480 C C . THR A 1 195 ? -12.971 4.085 0.421 1.00 63.94 195 THR A C 1
ATOM 1482 O O . THR A 1 195 ? -12.273 3.201 -0.046 1.00 63.94 195 THR A O 1
ATOM 1485 N N . LEU A 1 196 ? -13.556 3.976 1.616 1.00 67.06 196 LEU A N 1
ATOM 1486 C CA . LEU A 1 196 ? -13.384 2.828 2.508 1.00 67.06 196 LEU A CA 1
ATOM 1487 C C . LEU A 1 196 ? -13.968 1.531 1.922 1.00 67.06 196 LEU A C 1
ATOM 1489 O O . LEU A 1 196 ? -13.324 0.487 1.954 1.00 67.06 196 LEU A O 1
ATOM 1493 N N . LYS A 1 197 ? -15.162 1.597 1.316 1.00 68.19 197 LYS A N 1
ATOM 1494 C CA . LYS A 1 197 ? -15.771 0.450 0.617 1.00 68.19 197 LYS A CA 1
ATOM 1495 C C . LYS A 1 197 ? -14.964 0.021 -0.608 1.00 68.19 197 LYS A C 1
ATOM 1497 O O . LYS A 1 197 ? -14.799 -1.171 -0.844 1.00 68.19 197 LYS A O 1
ATOM 1502 N N . ARG A 1 198 ? -14.428 0.979 -1.372 1.00 65.06 198 ARG A N 1
ATOM 1503 C CA . ARG A 1 198 ? -13.487 0.690 -2.469 1.00 65.06 198 ARG A CA 1
ATOM 1504 C C . ARG A 1 198 ? -12.174 0.128 -1.931 1.00 65.06 198 ARG A C 1
ATOM 1506 O O . ARG A 1 198 ? -11.628 -0.786 -2.534 1.00 65.06 198 ARG A O 1
ATOM 1513 N N . ALA A 1 199 ? -11.712 0.613 -0.781 1.00 63.28 199 ALA A N 1
ATOM 1514 C CA . ALA A 1 199 ? -10.503 0.121 -0.147 1.00 63.28 199 ALA A CA 1
ATOM 1515 C C . ALA A 1 199 ? -10.626 -1.336 0.275 1.00 63.28 199 ALA A C 1
ATOM 1517 O O . ALA A 1 199 ? -9.748 -2.127 -0.040 1.00 63.28 199 ALA A O 1
ATOM 1518 N N . ALA A 1 200 ? -11.754 -1.720 0.863 1.00 65.19 200 ALA A N 1
ATOM 1519 C CA . ALA A 1 200 ? -12.039 -3.117 1.164 1.00 65.19 200 ALA A CA 1
ATOM 1520 C C . ALA A 1 200 ? -12.082 -4.013 -0.091 1.00 65.19 200 ALA A C 1
ATOM 1522 O O . ALA A 1 200 ? -11.664 -5.164 -0.036 1.00 65.19 200 ALA A O 1
ATOM 1523 N N . ALA A 1 201 ? -12.565 -3.497 -1.227 1.00 67.56 201 ALA A N 1
ATOM 1524 C CA . ALA A 1 201 ? -12.660 -4.269 -2.467 1.00 67.56 201 ALA A CA 1
ATOM 1525 C C . ALA A 1 201 ? -11.310 -4.456 -3.184 1.00 67.56 201 ALA A C 1
ATOM 1527 O O . ALA A 1 201 ? -11.138 -5.429 -3.919 1.00 67.56 201 ALA A O 1
ATOM 1528 N N . HIS A 1 202 ? -10.369 -3.528 -2.994 1.00 63.31 202 HIS A N 1
ATOM 1529 C CA . HIS A 1 202 ? -9.144 -3.449 -3.794 1.00 63.31 202 HIS A CA 1
ATOM 1530 C C . HIS A 1 202 ? -7.852 -3.584 -2.979 1.00 63.31 202 HIS A C 1
ATOM 1532 O O . HIS A 1 202 ? -6.817 -3.901 -3.550 1.00 63.31 202 HIS A O 1
ATOM 1538 N N . SER A 1 203 ? -7.878 -3.402 -1.661 1.00 69.38 203 SER A N 1
ATOM 1539 C CA . SER A 1 203 ? -6.662 -3.480 -0.854 1.00 69.38 203 SER A CA 1
ATOM 1540 C C . SER A 1 203 ? -6.173 -4.908 -0.659 1.00 69.38 203 SER A C 1
ATOM 1542 O O . SER A 1 203 ? -6.952 -5.820 -0.377 1.00 69.38 203 SER A O 1
ATOM 1544 N N . HIS A 1 204 ? -4.856 -5.077 -0.721 1.00 66.44 204 HIS A N 1
ATOM 1545 C CA . HIS A 1 204 ? -4.168 -6.329 -0.419 1.00 66.44 204 HIS A CA 1
ATOM 1546 C C . HIS A 1 204 ? -4.130 -6.665 1.085 1.00 66.44 204 HIS A C 1
ATOM 1548 O O . HIS A 1 204 ? -3.822 -7.794 1.458 1.00 66.44 204 HIS A O 1
ATOM 1554 N N . ILE A 1 205 ? -4.461 -5.707 1.959 1.00 70.50 205 ILE A N 1
ATOM 1555 C CA . ILE A 1 205 ? -4.471 -5.893 3.420 1.00 70.50 205 ILE A CA 1
ATOM 1556 C C . ILE A 1 205 ? -5.696 -6.706 3.868 1.00 70.50 205 ILE A C 1
ATOM 1558 O O . ILE A 1 205 ? -5.695 -7.252 4.969 1.00 70.50 205 ILE A O 1
ATOM 1562 N N . CYS A 1 206 ? -6.728 -6.814 3.017 1.00 74.00 206 CYS A N 1
ATOM 1563 C CA . CYS A 1 206 ? -7.941 -7.594 3.283 1.00 74.00 206 CYS A CA 1
ATOM 1564 C C . CYS A 1 206 ? -8.569 -7.255 4.649 1.00 74.00 206 CYS A C 1
ATOM 1566 O O . CYS A 1 206 ? -8.948 -8.142 5.409 1.00 74.00 206 CYS A O 1
ATOM 1568 N N . CYS A 1 207 ? -8.652 -5.963 4.983 1.00 78.44 207 CYS A N 1
ATOM 1569 C CA . CYS A 1 207 ? -9.315 -5.509 6.202 1.00 78.44 207 CYS A CA 1
ATOM 1570 C C . CYS A 1 207 ? -10.765 -5.095 5.892 1.00 78.44 207 CYS A C 1
ATOM 1572 O O . CYS A 1 207 ? -10.971 -4.292 4.971 1.00 78.44 207 CYS A O 1
ATOM 1574 N N . PRO A 1 208 ? -11.768 -5.598 6.636 1.00 84.06 208 PRO A N 1
ATOM 1575 C CA . PRO A 1 208 ? -13.159 -5.228 6.418 1.00 84.06 208 PRO A CA 1
ATOM 1576 C C . PRO A 1 208 ? -13.406 -3.724 6.614 1.00 84.06 208 PRO A C 1
ATOM 1578 O O . PRO A 1 208 ? -12.843 -3.115 7.529 1.00 84.06 208 PRO A O 1
ATOM 1581 N N . PRO A 1 209 ? -14.294 -3.108 5.812 1.00 80.50 209 PRO A N 1
ATOM 1582 C CA . PRO A 1 209 ? -14.578 -1.679 5.908 1.00 80.50 209 PRO A CA 1
ATOM 1583 C C . PRO A 1 209 ? -15.195 -1.312 7.266 1.00 80.50 209 PRO A C 1
ATOM 1585 O O . PRO A 1 209 ? -14.899 -0.255 7.821 1.00 80.50 209 PRO A O 1
ATOM 1588 N N . ASP A 1 210 ? -16.010 -2.186 7.847 1.00 84.19 210 ASP A N 1
ATOM 1589 C CA . ASP A 1 210 ? -16.621 -1.955 9.157 1.00 84.19 210 ASP A CA 1
ATOM 1590 C C . ASP A 1 210 ? -15.555 -1.902 10.263 1.00 84.19 210 ASP A C 1
ATOM 1592 O O . ASP A 1 210 ? -15.529 -0.962 11.056 1.00 84.19 210 ASP A O 1
ATOM 1596 N N . ILE A 1 211 ? -14.580 -2.817 10.231 1.00 87.06 211 ILE A N 1
ATOM 1597 C CA . ILE A 1 211 ? -13.439 -2.816 11.159 1.00 87.06 211 ILE A CA 1
ATOM 1598 C C . ILE A 1 211 ? -12.562 -1.572 10.972 1.00 87.06 211 ILE A C 1
ATOM 1600 O O . ILE A 1 211 ? -12.191 -0.930 11.954 1.00 87.06 211 ILE A O 1
ATOM 1604 N N . LEU A 1 212 ? -12.267 -1.173 9.730 1.00 82.56 212 LEU A N 1
ATOM 1605 C CA . LEU A 1 212 ? -11.513 0.058 9.454 1.00 82.56 212 LEU A CA 1
ATOM 1606 C C . LEU A 1 212 ? -12.224 1.309 9.992 1.00 82.56 212 LEU A C 1
ATOM 1608 O O . LEU A 1 212 ? -11.567 2.223 10.491 1.00 82.56 212 LEU A O 1
ATOM 1612 N N . SER A 1 213 ? -13.558 1.341 9.922 1.00 83.50 213 SER A N 1
ATOM 1613 C CA . SER A 1 213 ? -14.369 2.432 10.477 1.00 83.50 213 SER A CA 1
ATOM 1614 C C . SER A 1 213 ? -14.264 2.486 11.999 1.00 83.50 213 SER A C 1
ATOM 1616 O O . SER A 1 213 ? -14.064 3.566 12.558 1.00 83.50 213 SER A O 1
ATOM 1618 N N . VAL A 1 214 ? -14.341 1.328 12.664 1.00 87.94 214 VAL A N 1
ATOM 1619 C CA . VAL A 1 214 ? -14.180 1.225 14.121 1.00 87.94 214 VAL A CA 1
ATOM 1620 C C . VAL A 1 214 ? -12.788 1.683 14.553 1.00 87.94 214 VAL A C 1
ATOM 1622 O O . VAL A 1 214 ? -12.670 2.481 15.480 1.00 87.94 214 VAL A O 1
ATOM 1625 N N . LEU A 1 215 ? -11.735 1.237 13.860 1.00 85.75 215 LEU A N 1
ATOM 1626 C CA . LEU A 1 215 ? -10.352 1.621 14.157 1.00 85.75 215 LEU A CA 1
ATOM 1627 C C . LEU A 1 215 ? -10.133 3.130 14.035 1.00 85.75 215 LEU A C 1
ATOM 1629 O O . LEU A 1 215 ? -9.526 3.731 14.923 1.00 85.75 215 LEU A O 1
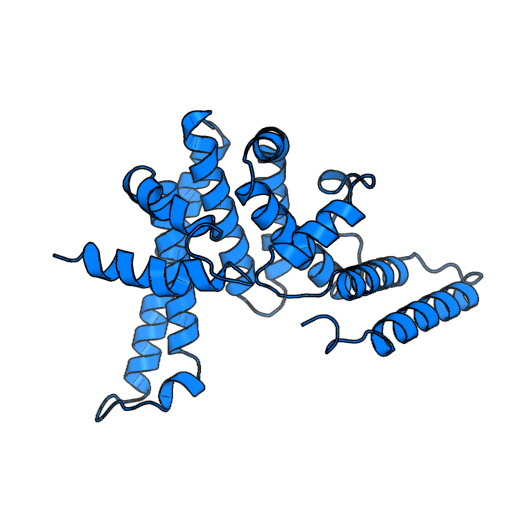ATOM 1633 N N . LEU A 1 216 ? -10.649 3.752 12.971 1.00 82.00 216 LEU A N 1
ATOM 1634 C CA . LEU A 1 216 ? -10.549 5.199 12.809 1.00 82.00 216 LEU A CA 1
ATOM 1635 C C . LEU A 1 216 ? -11.298 5.937 13.922 1.00 82.00 216 LEU A C 1
ATOM 1637 O O . LEU A 1 216 ? -10.736 6.839 14.536 1.00 82.00 216 LEU A O 1
ATOM 1641 N N . ALA A 1 217 ? -12.542 5.546 14.206 1.00 83.12 217 ALA A N 1
ATOM 1642 C CA . ALA A 1 217 ? -13.342 6.182 15.248 1.00 83.12 217 ALA A CA 1
ATOM 1643 C C . ALA A 1 217 ? -12.683 6.055 16.632 1.00 83.12 217 ALA A C 1
ATOM 1645 O O . ALA A 1 217 ? -12.640 7.027 17.385 1.00 83.12 217 ALA A O 1
ATOM 1646 N N . ALA A 1 218 ? -12.100 4.893 16.940 1.00 85.38 218 ALA A N 1
ATOM 1647 C CA . ALA A 1 218 ? -11.350 4.671 18.172 1.00 85.38 218 ALA A CA 1
ATOM 1648 C C . ALA A 1 218 ? -10.094 5.553 18.246 1.00 85.38 218 ALA A C 1
ATOM 1650 O O . ALA A 1 218 ? -9.816 6.148 19.288 1.00 85.38 218 ALA A O 1
ATOM 1651 N N . ALA A 1 219 ? -9.359 5.689 17.138 1.00 81.19 219 ALA A N 1
ATOM 1652 C CA . ALA A 1 219 ? -8.197 6.568 17.058 1.00 81.19 219 ALA A CA 1
ATOM 1653 C C . ALA A 1 219 ? -8.579 8.046 17.245 1.00 81.19 219 ALA A C 1
ATOM 1655 O O . ALA A 1 219 ? -7.891 8.770 17.964 1.00 81.19 219 ALA A O 1
ATOM 1656 N N . THR A 1 220 ? -9.681 8.505 16.645 1.00 81.19 220 THR A N 1
ATOM 1657 C CA . THR A 1 220 ? -10.199 9.868 16.842 1.00 81.19 220 THR A CA 1
ATOM 1658 C C . THR A 1 220 ? -10.603 10.100 18.296 1.00 81.19 220 THR A C 1
ATOM 1660 O O . THR A 1 220 ? -10.195 11.096 18.894 1.00 81.19 220 THR A O 1
ATOM 1663 N N . LEU A 1 221 ? -11.336 9.156 18.894 1.00 83.00 221 LEU A N 1
ATOM 1664 C CA . LEU A 1 221 ? -11.765 9.233 20.291 1.00 83.00 221 LEU A CA 1
ATOM 1665 C C . LEU A 1 221 ? -10.561 9.313 21.241 1.00 83.00 221 LEU A C 1
ATOM 1667 O O . LEU A 1 221 ? -10.513 10.186 22.102 1.00 83.00 221 LEU A O 1
ATOM 1671 N N . SER A 1 222 ? -9.536 8.482 21.023 1.00 81.25 222 SER A N 1
ATOM 1672 C CA . SER A 1 222 ? -8.300 8.480 21.821 1.00 81.25 222 SER A CA 1
ATOM 1673 C C . SER A 1 222 ? -7.475 9.768 21.705 1.00 81.25 222 SER A C 1
ATOM 1675 O O . SER A 1 222 ? -6.631 10.017 22.564 1.00 81.25 222 SER A O 1
ATOM 1677 N N . ASN A 1 223 ? -7.664 10.552 20.642 1.00 76.06 223 ASN A N 1
ATOM 1678 C CA . ASN A 1 223 ? -6.940 11.802 20.396 1.00 76.06 223 ASN A CA 1
ATOM 1679 C C . ASN A 1 223 ? -7.742 13.052 20.799 1.00 76.06 223 ASN A C 1
ATOM 1681 O O . ASN A 1 223 ? -7.259 14.171 20.613 1.00 76.06 223 ASN A O 1
ATOM 1685 N N . THR A 1 224 ? -8.949 12.881 21.345 1.00 76.19 224 THR A N 1
ATOM 1686 C CA . THR A 1 224 ? -9.785 13.994 21.811 1.00 76.19 224 THR A CA 1
ATOM 1687 C C . THR A 1 224 ? -9.149 14.616 23.064 1.00 76.19 224 THR A C 1
ATOM 1689 O O . THR A 1 224 ? -8.828 13.883 24.002 1.00 76.19 224 THR A O 1
ATOM 1692 N N . PRO A 1 225 ? -8.909 15.942 23.103 1.00 70.31 225 PRO A N 1
ATOM 1693 C CA . PRO A 1 225 ? -8.351 16.597 24.283 1.00 70.31 225 PRO A CA 1
ATOM 1694 C C . PRO A 1 225 ? -9.307 16.423 25.469 1.00 70.31 225 PRO A C 1
ATOM 1696 O O . PRO A 1 225 ? -10.495 16.706 25.359 1.00 70.31 225 PRO A O 1
ATOM 1699 N N . GLY A 1 226 ? -8.792 15.907 26.586 1.00 64.00 226 GLY A N 1
ATOM 1700 C CA . GLY A 1 226 ? -9.615 15.574 27.745 1.00 64.00 226 GLY A CA 1
ATOM 1701 C C . GLY A 1 226 ? -10.079 16.816 28.498 1.00 64.00 226 GLY A C 1
ATOM 1702 O O . GLY A 1 226 ? -9.271 17.439 29.185 1.00 64.00 226 GLY A O 1
ATOM 1703 N N . ASP A 1 227 ? -11.376 17.115 28.430 1.00 62.78 227 ASP A N 1
ATOM 1704 C CA . ASP A 1 227 ? -12.069 17.936 29.422 1.00 62.78 227 ASP A CA 1
ATOM 1705 C C . ASP A 1 227 ? -12.794 17.024 30.420 1.00 62.78 227 ASP A C 1
ATOM 1707 O O . ASP A 1 227 ? -13.473 16.062 30.062 1.00 62.78 227 ASP A O 1
ATOM 1711 N N . SER A 1 228 ? -12.632 17.312 31.713 1.00 59.81 228 SER A N 1
ATOM 1712 C CA . SER A 1 228 ? -13.083 16.442 32.813 1.00 59.81 228 SER A CA 1
ATOM 1713 C C . SER A 1 228 ? -14.598 16.166 32.870 1.00 59.81 228 SER A C 1
ATOM 1715 O O . SER A 1 228 ? -15.011 15.258 33.590 1.00 59.81 228 SER A O 1
ATOM 1717 N N . SER A 1 229 ? -15.420 16.904 32.113 1.00 59.50 229 SER A N 1
ATOM 1718 C CA . SER A 1 229 ? -16.875 16.718 32.013 1.00 59.50 229 SER A CA 1
ATOM 1719 C C . SER A 1 229 ? -17.322 15.663 30.990 1.00 59.50 229 SER A C 1
ATOM 1721 O O . SER A 1 229 ? -18.467 15.227 31.065 1.00 59.50 229 SER A O 1
ATOM 1723 N N . ASP A 1 230 ? -16.445 15.211 30.083 1.00 67.25 230 ASP A N 1
ATOM 1724 C CA . ASP A 1 230 ? -16.814 14.341 28.945 1.00 67.25 230 ASP A CA 1
ATOM 1725 C C . ASP A 1 230 ? -16.442 12.859 29.128 1.00 67.25 230 ASP A C 1
ATOM 1727 O O . ASP A 1 230 ? -16.685 12.029 28.250 1.00 67.25 230 ASP A O 1
ATOM 1731 N N . ASN A 1 231 ? -15.892 12.479 30.286 1.00 78.44 231 ASN A N 1
ATOM 1732 C CA . ASN A 1 231 ? -15.399 11.117 30.519 1.00 78.44 231 ASN A CA 1
ATOM 1733 C C . ASN A 1 231 ? -16.481 10.033 30.375 1.00 78.44 231 ASN A C 1
ATOM 1735 O O . ASN A 1 231 ? -16.201 8.961 29.845 1.00 78.44 231 ASN A O 1
ATOM 1739 N N . GLU A 1 232 ? -17.716 10.294 30.810 1.00 83.06 232 GLU A N 1
ATOM 1740 C CA . GLU A 1 232 ? -18.812 9.320 30.695 1.00 83.06 232 GLU A CA 1
ATOM 1741 C C . GLU A 1 232 ? -19.231 9.104 29.231 1.00 83.06 232 GLU A C 1
ATOM 1743 O O . GLU A 1 232 ? -19.447 7.969 28.804 1.00 83.06 232 GLU A O 1
ATOM 1748 N N . GLN A 1 233 ? -19.243 10.173 28.428 1.00 84.06 233 GLN A N 1
ATOM 1749 C CA . GLN A 1 233 ? -19.520 10.092 26.992 1.00 84.06 233 GLN A CA 1
ATOM 1750 C C . GLN A 1 233 ? -18.401 9.362 26.244 1.00 84.06 233 GLN A C 1
ATOM 1752 O O . GLN A 1 233 ? -18.681 8.529 25.382 1.00 84.06 233 GLN A O 1
ATOM 1757 N N . ILE A 1 234 ? -17.139 9.614 26.608 1.00 84.81 234 ILE A N 1
ATOM 1758 C CA . ILE A 1 234 ? -15.982 8.910 26.040 1.00 84.81 234 ILE A CA 1
ATOM 1759 C C . ILE A 1 234 ? -16.054 7.410 26.352 1.00 84.81 234 ILE A C 1
ATOM 1761 O O . ILE A 1 234 ? -15.846 6.593 25.456 1.00 84.81 234 ILE A O 1
ATOM 1765 N N . ILE A 1 235 ? -16.392 7.025 27.588 1.00 87.88 235 ILE A N 1
ATOM 1766 C CA . ILE A 1 235 ? -16.528 5.613 27.985 1.00 87.88 235 ILE A CA 1
ATOM 1767 C C . ILE A 1 235 ? -17.676 4.932 27.228 1.00 87.88 235 ILE A C 1
ATOM 1769 O O . ILE A 1 235 ? -17.508 3.811 26.739 1.00 87.88 235 ILE A O 1
ATOM 1773 N N . ALA A 1 236 ? -18.824 5.599 27.085 1.00 89.38 236 ALA A N 1
ATOM 1774 C CA . ALA A 1 236 ? -19.959 5.069 26.330 1.00 89.38 236 ALA A CA 1
ATOM 1775 C C . ALA A 1 236 ? -19.624 4.885 24.837 1.00 89.38 236 ALA A C 1
ATOM 1777 O O . ALA A 1 236 ? -19.907 3.832 24.255 1.00 89.38 236 ALA A O 1
ATOM 1778 N N . ALA A 1 237 ? -18.957 5.870 24.227 1.00 88.81 237 ALA A N 1
ATOM 1779 C CA . ALA A 1 237 ? -18.500 5.792 22.841 1.00 88.81 237 ALA A CA 1
ATOM 1780 C C . ALA A 1 237 ? -17.473 4.665 22.644 1.00 88.81 237 ALA A C 1
ATOM 1782 O O . ALA A 1 237 ? -17.603 3.867 21.716 1.00 88.81 237 ALA A O 1
ATOM 1783 N N . ALA A 1 238 ? -16.495 4.540 23.546 1.00 89.06 238 ALA A N 1
ATOM 1784 C CA . ALA A 1 238 ? -15.500 3.470 23.507 1.00 89.06 238 ALA A CA 1
ATOM 1785 C C . ALA A 1 238 ? -16.141 2.078 23.639 1.00 89.06 238 ALA A C 1
ATOM 1787 O O . ALA A 1 238 ? -15.769 1.162 22.907 1.00 89.06 238 ALA A O 1
ATOM 1788 N N . SER A 1 239 ? -17.134 1.931 24.522 1.00 92.12 239 SER A N 1
ATOM 1789 C CA . SER A 1 239 ? -17.866 0.670 24.712 1.00 92.12 239 SER A CA 1
ATOM 1790 C C . SER A 1 239 ? -18.636 0.276 23.450 1.00 92.12 239 SER A C 1
ATOM 1792 O O . SER A 1 239 ? -18.534 -0.861 22.998 1.00 92.12 239 SER A O 1
ATOM 1794 N N . THR A 1 240 ? -19.309 1.239 22.814 1.00 94.25 240 THR A N 1
ATOM 1795 C CA . THR A 1 240 ? -20.033 1.021 21.549 1.00 94.25 240 THR A CA 1
ATOM 1796 C C . THR A 1 240 ? -19.092 0.559 20.432 1.00 94.25 240 THR A C 1
ATOM 1798 O O . THR A 1 240 ? -19.402 -0.371 19.688 1.00 94.25 240 THR A O 1
ATOM 1801 N N . LEU A 1 241 ? -17.915 1.184 20.316 1.00 92.94 241 LEU A N 1
ATOM 1802 C CA . LEU A 1 241 ? -16.903 0.796 19.328 1.00 92.94 241 LEU A CA 1
ATOM 1803 C C . LEU A 1 241 ? -16.371 -0.619 19.584 1.00 92.94 241 LEU A C 1
ATOM 1805 O O . LEU A 1 241 ? -16.209 -1.395 18.641 1.00 92.94 241 LEU A O 1
ATOM 1809 N N . PHE A 1 242 ? -16.134 -0.970 20.849 1.00 92.44 242 PHE A N 1
ATOM 1810 C CA . PHE A 1 242 ? -15.682 -2.305 21.233 1.00 92.44 242 PHE A CA 1
ATOM 1811 C C . PHE A 1 242 ? -16.727 -3.381 20.910 1.00 92.44 242 PHE A C 1
ATOM 1813 O O . PHE A 1 242 ? -16.392 -4.401 20.309 1.00 92.44 242 PHE A O 1
ATOM 1820 N N . GLU A 1 243 ? -17.996 -3.142 21.239 1.00 94.25 243 GLU A N 1
ATOM 1821 C CA . GLU A 1 243 ? -19.103 -4.045 20.902 1.00 94.25 243 GLU A CA 1
ATOM 1822 C C . GLU A 1 243 ? -19.260 -4.214 19.388 1.00 94.25 243 GLU A C 1
ATOM 1824 O O . GLU A 1 243 ? -19.429 -5.335 18.904 1.00 94.25 243 GLU A O 1
ATOM 1829 N N . SER A 1 244 ? -19.138 -3.126 18.622 1.00 91.56 244 SER A N 1
ATOM 1830 C CA . SER A 1 244 ? -19.208 -3.176 17.159 1.00 91.56 244 SER A CA 1
ATOM 1831 C C . SER A 1 244 ? -18.074 -4.001 16.546 1.00 91.56 244 SER A C 1
ATOM 1833 O O . SER A 1 244 ? -18.308 -4.705 15.568 1.00 91.56 244 SER A O 1
ATOM 1835 N N . ALA A 1 245 ? -16.859 -3.943 17.102 1.00 91.44 245 ALA A N 1
ATOM 1836 C CA . ALA A 1 245 ? -15.764 -4.813 16.672 1.00 91.44 245 ALA A CA 1
ATOM 1837 C C . ALA A 1 245 ? -15.995 -6.274 17.083 1.00 91.44 245 ALA A C 1
ATOM 1839 O O . ALA A 1 245 ? -15.712 -7.182 16.308 1.00 91.44 245 ALA A O 1
ATOM 1840 N N . HIS A 1 246 ? -16.510 -6.508 18.292 1.00 92.50 246 HIS A N 1
ATOM 1841 C CA . HIS A 1 246 ? -16.720 -7.851 18.833 1.00 92.50 246 HIS A CA 1
ATOM 1842 C C . HIS A 1 246 ? -17.850 -8.611 18.124 1.00 92.50 246 HIS A C 1
ATOM 1844 O O . HIS A 1 246 ? -17.813 -9.833 18.016 1.00 92.50 246 HIS A O 1
ATOM 1850 N N . THR A 1 247 ? -18.880 -7.902 17.669 1.00 94.06 247 THR A N 1
ATOM 1851 C CA . THR A 1 247 ? -20.043 -8.485 16.979 1.00 94.06 247 THR A CA 1
ATOM 1852 C C . THR A 1 247 ? -19.858 -8.599 15.468 1.00 94.06 247 THR A C 1
ATOM 1854 O O . THR A 1 247 ? -20.750 -9.103 14.786 1.00 94.06 247 THR A O 1
ATOM 1857 N N . PHE A 1 248 ? -18.717 -8.152 14.936 1.00 91.94 248 PHE A N 1
ATOM 1858 C CA . PHE A 1 248 ? -18.418 -8.258 13.516 1.00 91.94 248 PHE A CA 1
ATOM 1859 C C . PHE A 1 248 ? -18.274 -9.727 13.094 1.00 91.94 248 PHE A C 1
ATOM 1861 O O . PHE A 1 248 ? -17.419 -10.457 13.598 1.00 91.94 248 PHE A O 1
ATOM 1868 N N . ASP A 1 249 ? -19.103 -10.143 12.139 1.00 90.25 249 ASP A N 1
ATOM 1869 C CA . ASP A 1 249 ? -19.090 -11.490 11.577 1.00 90.25 249 ASP A CA 1
ATOM 1870 C C . ASP A 1 249 ? -18.030 -11.595 10.470 1.00 90.25 249 ASP A C 1
ATOM 1872 O O . ASP A 1 249 ? -18.226 -11.155 9.334 1.00 90.25 249 ASP A O 1
ATOM 1876 N N . VAL A 1 250 ? -16.876 -12.160 10.830 1.00 85.81 250 VAL A N 1
ATOM 1877 C CA . VAL A 1 250 ? -15.755 -12.377 9.905 1.00 85.81 250 VAL A CA 1
ATOM 1878 C C . VAL A 1 250 ? -16.090 -13.445 8.864 1.00 85.81 250 VAL A C 1
ATOM 1880 O O . VAL A 1 250 ? -15.680 -13.310 7.710 1.00 85.81 250 VAL A O 1
ATOM 1883 N N . ASP A 1 251 ? -16.844 -14.477 9.245 1.00 84.94 251 ASP A N 1
ATOM 1884 C CA . ASP A 1 251 ? -17.154 -15.614 8.376 1.00 84.94 251 ASP A CA 1
ATOM 1885 C C . ASP A 1 251 ? -18.156 -15.223 7.285 1.00 84.94 251 ASP A C 1
ATOM 1887 O O . ASP A 1 251 ? -18.038 -15.671 6.147 1.00 84.94 251 ASP A O 1
ATOM 1891 N N . ALA A 1 252 ? -19.109 -14.340 7.593 1.00 86.94 252 ALA A N 1
ATOM 1892 C CA . ALA A 1 252 ? -20.018 -13.782 6.592 1.00 86.94 252 ALA A CA 1
ATOM 1893 C C . ALA A 1 252 ? -19.325 -12.832 5.597 1.00 86.94 252 ALA A C 1
ATOM 1895 O O . ALA A 1 252 ? -19.859 -12.580 4.514 1.00 86.94 252 ALA A O 1
ATOM 1896 N N . TRP A 1 253 ? -18.173 -12.268 5.967 1.00 80.19 253 TRP A N 1
ATOM 1897 C CA . TRP A 1 253 ? -17.449 -11.295 5.150 1.00 80.19 253 TRP A CA 1
ATOM 1898 C C . TRP A 1 253 ? -16.438 -11.924 4.174 1.00 80.19 253 TRP A C 1
ATOM 1900 O O . TRP A 1 253 ? -16.266 -11.390 3.074 1.00 80.19 253 TRP A O 1
ATOM 1910 N N . ALA A 1 254 ? -15.762 -13.008 4.573 1.00 72.94 254 ALA A N 1
ATOM 1911 C CA . ALA A 1 254 ? -14.680 -13.654 3.813 1.00 72.94 254 ALA A CA 1
ATOM 1912 C C . ALA A 1 254 ? -15.158 -14.352 2.518 1.00 72.94 254 ALA A C 1
ATOM 1914 O O . ALA A 1 254 ? -14.486 -14.180 1.463 1.00 72.94 254 ALA A O 1
#